Protein AF-A0A699RE82-F1 (afdb_monomer)

Nearest PDB structures (foldseek):
  8wut-assembly1_E  TM=9.318E-01  e=4.945E-11  Moloney murine leukemia virus
  4mh8-assembly1_A  TM=9.054E-01  e=1.338E-10  Moloney murine leukemia virus isolate Shinnick
  8ygj-assembly1_E  TM=9.284E-01  e=3.219E-10  Moloney murine leukemia virus
  7o0h-assembly1_A  TM=8.689E-01  e=5.667E-09  White-tufted-ear marmoset simian foamy virus
  7o0g-assembly1_A  TM=8.734E-01  e=6.754E-09  White-tufted-ear marmoset simian foamy virus

Solvent-accessible surface area (backbone atoms only — not comparable to full-atom values): 12421 Å² total; per-residue (Å²): 86,75,91,78,73,47,81,78,64,65,95,77,62,84,77,96,64,76,57,45,82,51,95,73,23,31,44,43,87,80,23,41,34,73,28,66,73,58,43,50,53,55,62,69,49,72,86,67,88,46,61,66,48,46,51,53,51,48,54,59,51,54,75,52,31,44,56,28,79,54,38,42,68,61,46,43,70,62,57,54,46,64,39,90,92,51,75,87,71,93,46,72,70,56,53,50,41,52,52,51,52,36,50,42,59,68,70,38,66,69,23,39,68,87,71,82,93,65,65,73,46,78,51,72,52,76,54,99,60,27,42,37,36,38,38,30,42,88,94,38,60,53,37,31,49,50,40,66,56,52,74,66,56,56,51,50,53,32,53,74,57,46,42,51,82,50,77,60,75,96,86,43,82,50,76,53,79,50,82,73,70,52,72,67,54,47,49,51,59,66,50,68,78,36,65,69,60,53,55,52,52,59,56,60,77,72,111

Mean predicted aligned error: 13.16 Å

Secondary structure (DSSP, 8-state):
-TTTT----GGG---S-SEEEETTEEEESS-EEE-HHHHHHHHTPPPP-SHHHHHHHHHHHHHTGGGSTTHHHHTHHHHHHTSTT------HHHHHHHHHHHHHHHSPPPBPPP-SSS-EEEEEEEETTEEEEEEEETTEEEEEEEEEPPHHHHHHHHHHTTEEEEE-STT-EEEEE--PPPHHHHHHHHGGG-HHHHHHHHHHTT-

pLDDT: mean 81.41, std 14.11, range [40.16, 96.62]

Structure (mmCIF, N/CA/C/O backbone):
data_AF-A0A699RE82-F1
#
_entry.id   AF-A0A699RE82-F1
#
loop_
_atom_site.group_PDB
_atom_site.id
_atom_site.type_symbol
_atom_site.label_atom_id
_atom_site.label_alt_id
_atom_site.label_comp_id
_atom_site.label_asym_id
_atom_site.label_entity_id
_atom_site.label_seq_id
_atom_site.pdbx_PDB_ins_code
_atom_site.Cartn_x
_atom_site.Cartn_y
_atom_site.Cartn_z
_atom_site.occupancy
_atom_site.B_iso_or_equiv
_atom_site.auth_seq_id
_atom_site.auth_comp_id
_atom_site.auth_asym_id
_atom_site.auth_atom_id
_atom_site.pdbx_PDB_model_num
ATOM 1 N N . LEU A 1 1 ? 12.395 13.972 -27.635 1.00 88.25 1 LEU A N 1
ATOM 2 C CA . LEU A 1 1 ? 13.507 14.728 -27.001 1.00 88.25 1 LEU A CA 1
ATOM 3 C C . LEU A 1 1 ? 14.144 15.733 -27.960 1.00 88.25 1 LEU A C 1
ATOM 5 O O . LEU A 1 1 ? 13.977 16.917 -27.723 1.00 88.25 1 LEU A O 1
ATOM 9 N N . ARG A 1 2 ? 14.803 15.310 -29.054 1.00 92.81 2 ARG A N 1
ATOM 10 C CA . ARG A 1 2 ? 15.479 16.242 -29.987 1.00 92.81 2 ARG A CA 1
ATOM 11 C C . ARG A 1 2 ? 14.549 17.258 -30.671 1.00 92.81 2 ARG A C 1
ATOM 13 O O . ARG A 1 2 ? 14.908 18.425 -30.725 1.00 92.81 2 ARG A O 1
ATOM 20 N N . GLN A 1 3 ? 13.375 16.835 -31.151 1.00 96.62 3 GLN A N 1
ATOM 21 C CA . GLN A 1 3 ? 12.377 17.739 -31.757 1.00 96.62 3 GLN A CA 1
ATOM 22 C C . GLN A 1 3 ? 11.912 18.818 -30.766 1.00 96.62 3 GLN A C 1
ATOM 24 O O . GLN A 1 3 ? 11.961 20.001 -31.076 1.00 96.62 3 GLN A O 1
ATOM 29 N N . GLU A 1 4 ? 11.611 18.406 -29.534 1.00 96.25 4 GLU A N 1
ATOM 30 C CA . GLU A 1 4 ? 11.198 19.291 -28.433 1.00 96.25 4 GLU A CA 1
ATOM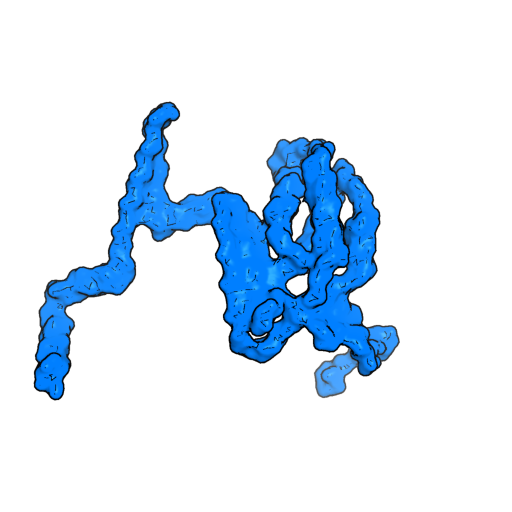 31 C C . GLU A 1 4 ? 12.358 20.051 -27.760 1.00 96.25 4 GLU A C 1
ATOM 33 O O . GLU A 1 4 ? 12.162 20.681 -26.726 1.00 96.25 4 GLU A O 1
ATOM 38 N N . LYS A 1 5 ? 13.592 19.964 -28.286 1.00 95.50 5 LYS A N 1
ATOM 39 C CA . LYS A 1 5 ? 14.806 20.563 -27.689 1.00 95.50 5 LYS A CA 1
ATOM 40 C C . LYS A 1 5 ? 15.006 20.211 -26.201 1.00 95.50 5 LYS A C 1
ATOM 42 O O . LYS A 1 5 ? 15.529 21.005 -25.423 1.00 95.50 5 LYS A O 1
ATOM 47 N N . LEU A 1 6 ? 14.613 18.998 -25.808 1.00 96.31 6 LEU A N 1
ATOM 48 C CA . LEU A 1 6 ? 14.838 18.446 -24.473 1.00 96.31 6 LEU A CA 1
ATOM 49 C C . LEU A 1 6 ? 16.128 17.621 -24.445 1.00 96.31 6 LEU A C 1
ATOM 51 O O . LEU A 1 6 ? 16.387 16.817 -25.347 1.00 96.31 6 LEU A O 1
ATOM 55 N N . TYR A 1 7 ? 16.899 17.772 -23.370 1.00 93.50 7 TYR A N 1
ATOM 56 C CA . TYR A 1 7 ? 18.194 17.119 -23.186 1.00 93.50 7 TYR A CA 1
ATOM 57 C C . TYR A 1 7 ? 18.152 16.176 -21.987 1.00 93.50 7 TYR A C 1
ATOM 59 O O . TYR A 1 7 ? 17.749 16.559 -20.890 1.00 93.50 7 TYR A O 1
ATOM 67 N N . ALA A 1 8 ? 18.594 14.937 -22.191 1.00 93.19 8 ALA A N 1
ATOM 68 C CA . ALA A 1 8 ? 18.780 13.984 -21.108 1.00 93.19 8 ALA A CA 1
ATOM 69 C C . ALA A 1 8 ? 20.194 14.124 -20.534 1.00 93.19 8 ALA A C 1
ATOM 71 O O . ALA A 1 8 ? 21.175 14.218 -21.276 1.00 93.19 8 ALA A O 1
ATOM 72 N N . LYS A 1 9 ? 20.315 14.109 -19.204 1.00 95.06 9 LYS A N 1
ATOM 73 C CA . LYS A 1 9 ? 21.620 14.045 -18.546 1.00 95.06 9 LYS A CA 1
ATOM 74 C C . LYS A 1 9 ? 22.147 12.615 -18.654 1.00 95.06 9 LYS A C 1
ATOM 76 O O . LYS A 1 9 ? 21.738 11.767 -17.871 1.00 95.06 9 LYS A O 1
ATOM 81 N N . PHE A 1 10 ? 23.069 12.374 -19.589 1.00 90.62 10 PHE A N 1
ATOM 82 C CA . PHE A 1 10 ? 23.580 11.031 -19.905 1.00 90.62 10 PHE A CA 1
ATOM 83 C C . PHE A 1 10 ? 24.109 10.274 -18.677 1.00 90.62 10 PHE A C 1
ATOM 85 O O . PHE A 1 10 ? 23.882 9.080 -18.550 1.00 90.62 10 PHE A O 1
ATOM 92 N N . SER A 1 11 ? 24.708 10.978 -17.708 1.00 94.94 11 SER A N 1
ATOM 93 C CA . SER A 1 11 ? 25.200 10.378 -16.457 1.00 94.94 11 SER A CA 1
ATOM 94 C C . SER A 1 11 ? 24.106 9.816 -15.533 1.00 94.94 11 SER A C 1
ATOM 96 O O . SER A 1 11 ? 24.427 9.279 -14.482 1.00 94.94 11 SER A O 1
ATOM 98 N N . LYS A 1 12 ? 22.826 1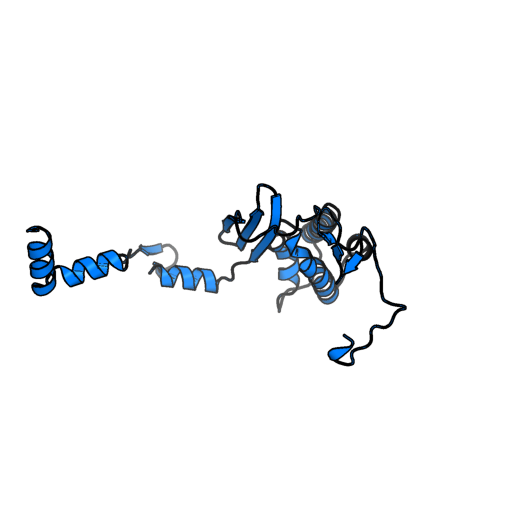0.052 -15.839 1.00 91.38 12 LYS A N 1
ATOM 99 C CA . LYS A 1 12 ? 21.661 9.514 -15.120 1.00 91.38 12 LYS A CA 1
ATOM 100 C C . LYS A 1 12 ? 20.833 8.574 -16.001 1.00 91.38 12 LYS A C 1
ATOM 102 O O . LYS A 1 12 ? 19.735 8.196 -15.609 1.00 91.38 12 LYS A O 1
ATOM 107 N N . CYS A 1 13 ? 21.297 8.288 -17.214 1.00 90.38 13 CYS A N 1
ATOM 108 C CA . CYS A 1 13 ? 20.598 7.413 -18.135 1.00 90.38 13 CYS A CA 1
ATOM 109 C C . CYS A 1 13 ? 21.149 5.999 -18.011 1.00 90.38 13 CYS A C 1
ATOM 111 O O . CYS A 1 13 ? 22.356 5.780 -18.072 1.00 90.38 13 CYS A O 1
ATOM 113 N N . GLU A 1 14 ? 20.235 5.052 -17.897 1.00 88.06 14 GLU A N 1
ATOM 114 C CA . GLU A 1 14 ? 20.512 3.627 -17.892 1.00 88.06 14 GLU A CA 1
ATOM 115 C C . GLU A 1 14 ? 19.881 3.033 -19.150 1.00 88.06 14 GLU A C 1
ATOM 117 O O . GLU A 1 14 ? 18.762 3.396 -19.522 1.00 88.06 14 GLU A O 1
ATOM 122 N N . PHE A 1 15 ? 20.611 2.166 -19.848 1.00 90.88 15 PHE A N 1
ATOM 123 C CA . PHE A 1 15 ? 20.173 1.605 -21.122 1.00 90.88 15 PHE A CA 1
ATOM 124 C C . PHE A 1 15 ? 20.411 0.099 -21.147 1.00 90.88 15 PHE A C 1
ATOM 126 O O . PHE A 1 15 ? 21.425 -0.371 -20.638 1.00 90.88 15 PHE A O 1
ATOM 133 N N . TRP A 1 16 ? 19.499 -0.632 -21.793 1.00 90.31 16 TRP A N 1
ATOM 134 C CA . TRP A 1 16 ? 19.627 -2.071 -22.067 1.00 90.31 16 TRP A CA 1
ATOM 135 C C . TRP A 1 16 ? 19.832 -2.952 -20.821 1.00 90.31 16 TRP A C 1
ATOM 137 O O . TRP A 1 16 ? 20.492 -3.985 -20.895 1.00 90.31 16 TRP A O 1
ATOM 147 N N . LEU A 1 17 ? 19.269 -2.553 -19.677 1.00 91.38 17 LEU A N 1
ATOM 148 C CA . LEU A 1 17 ? 19.309 -3.340 -18.445 1.00 91.38 17 LEU A CA 1
ATOM 149 C C . LEU A 1 17 ? 18.148 -4.345 -18.390 1.00 91.38 17 LEU A C 1
ATOM 151 O O . LEU A 1 17 ? 17.057 -4.069 -18.888 1.00 91.38 17 LEU A O 1
ATOM 155 N N . SER A 1 18 ? 18.370 -5.492 -17.744 1.00 90.44 18 SER A N 1
ATOM 156 C CA . SER A 1 18 ? 17.320 -6.477 -17.435 1.00 90.44 18 SER A CA 1
ATOM 157 C C . SER A 1 18 ? 16.413 -6.042 -16.280 1.00 90.44 18 SER A C 1
ATOM 159 O O . SER A 1 18 ? 15.295 -6.539 -16.151 1.00 90.44 18 SER A O 1
ATOM 161 N N . SER A 1 19 ? 16.889 -5.110 -15.452 1.00 91.88 19 SER A N 1
ATOM 162 C CA . SER A 1 19 ? 16.138 -4.485 -14.372 1.00 91.88 19 SER A CA 1
ATOM 163 C C . SER A 1 19 ? 16.492 -3.004 -14.258 1.00 91.88 19 SER A C 1
ATOM 165 O O . SER A 1 19 ? 17.620 -2.605 -14.544 1.00 91.88 19 SER A O 1
ATOM 167 N N . VAL A 1 20 ? 15.530 -2.170 -13.862 1.00 92.69 20 VAL A N 1
ATOM 168 C CA . VAL A 1 20 ? 15.749 -0.725 -13.700 1.00 92.69 20 VAL A CA 1
ATOM 169 C C . VAL A 1 20 ? 14.990 -0.182 -12.496 1.00 92.69 20 VAL A C 1
ATOM 171 O O . VAL A 1 20 ? 13.826 -0.524 -12.274 1.00 92.69 20 VAL A O 1
ATOM 174 N N . ALA A 1 21 ? 15.642 0.686 -11.721 1.00 91.62 21 ALA A N 1
ATOM 175 C CA . ALA A 1 21 ? 14.998 1.407 -10.633 1.00 91.62 21 ALA A CA 1
ATOM 176 C C . ALA A 1 21 ? 14.209 2.598 -11.195 1.00 91.62 21 ALA A C 1
ATOM 178 O O . ALA A 1 21 ? 14.768 3.527 -11.776 1.00 91.62 21 ALA A O 1
ATOM 179 N N . PHE A 1 22 ? 12.893 2.597 -11.006 1.00 89.69 22 PHE A N 1
ATOM 180 C CA . PHE A 1 22 ? 12.013 3.639 -11.516 1.00 89.69 22 PHE A CA 1
ATOM 181 C C . PHE A 1 22 ? 10.928 3.984 -10.500 1.00 89.69 22 PHE A C 1
ATOM 183 O O . PHE A 1 22 ? 10.168 3.123 -10.065 1.00 89.69 22 PHE A O 1
ATOM 190 N N . LEU A 1 23 ? 10.860 5.264 -10.113 1.00 88.19 23 LEU A N 1
ATOM 191 C CA . LEU A 1 23 ? 9.874 5.798 -9.163 1.00 88.19 23 LEU A CA 1
ATOM 192 C C . LEU A 1 23 ? 9.744 4.958 -7.874 1.00 88.19 23 LEU A C 1
ATOM 194 O O . LEU A 1 23 ? 8.643 4.717 -7.412 1.00 88.19 23 LEU A O 1
ATOM 198 N N . GLY A 1 24 ? 10.850 4.491 -7.284 1.00 87.12 24 GLY A N 1
ATOM 199 C CA . GLY A 1 24 ? 10.807 3.705 -6.038 1.00 87.12 24 GLY A CA 1
ATOM 200 C C . GLY A 1 24 ? 10.346 2.249 -6.202 1.00 87.12 24 GLY A C 1
ATOM 201 O O . GLY A 1 24 ? 10.005 1.597 -5.211 1.00 87.12 24 GLY A O 1
ATOM 202 N N . HIS A 1 25 ? 10.348 1.741 -7.432 1.00 90.12 25 HIS A N 1
ATOM 203 C CA . HIS A 1 25 ? 10.127 0.341 -7.779 1.00 90.12 25 HIS A CA 1
ATOM 204 C C . HIS A 1 25 ? 11.294 -0.188 -8.613 1.00 90.12 25 HIS A C 1
ATOM 206 O O . HIS A 1 25 ? 12.000 0.593 -9.249 1.00 90.12 25 HIS A O 1
ATOM 212 N N . ILE A 1 26 ? 11.459 -1.509 -8.654 1.00 91.94 26 ILE A N 1
ATOM 213 C CA . ILE A 1 26 ? 12.312 -2.167 -9.647 1.00 91.94 26 ILE A CA 1
ATOM 214 C C . ILE A 1 26 ? 11.403 -2.768 -10.713 1.00 91.94 26 ILE A C 1
ATOM 216 O O . ILE A 1 26 ? 10.512 -3.564 -10.405 1.00 91.94 26 ILE A O 1
ATOM 220 N N . VAL A 1 27 ? 11.618 -2.354 -11.959 1.00 90.88 27 VAL A N 1
ATOM 221 C CA . VAL A 1 27 ? 10.942 -2.903 -13.134 1.00 90.88 27 VAL A CA 1
ATOM 222 C C . VAL A 1 27 ? 11.826 -3.999 -13.713 1.00 90.88 27 VAL A C 1
ATOM 224 O O . VAL A 1 27 ? 12.993 -3.756 -14.013 1.00 90.88 27 VAL A O 1
ATOM 227 N N . LEU A 1 28 ? 11.258 -5.189 -13.844 1.00 91.12 28 LEU A N 1
ATOM 228 C CA . LEU A 1 28 ? 11.861 -6.425 -14.332 1.00 91.12 28 LEU A CA 1
ATOM 229 C C . LEU A 1 28 ? 11.086 -6.919 -15.561 1.00 91.12 28 LEU A C 1
ATOM 231 O O . LEU A 1 28 ? 9.983 -6.444 -15.845 1.00 91.12 28 LEU A O 1
ATOM 235 N N . ALA A 1 29 ? 11.620 -7.921 -16.258 1.00 86.19 29 ALA A N 1
ATOM 236 C CA . ALA A 1 29 ? 10.904 -8.574 -17.355 1.00 86.19 29 ALA A CA 1
ATOM 237 C C . ALA A 1 29 ? 9.644 -9.314 -16.861 1.00 86.19 29 ALA A C 1
ATOM 239 O O . ALA A 1 29 ? 8.602 -9.304 -17.512 1.00 86.19 29 ALA A O 1
ATOM 240 N N . GLU A 1 30 ? 9.738 -9.932 -15.686 1.00 82.69 30 GLU A N 1
ATOM 241 C CA . GLU A 1 30 ? 8.682 -10.691 -15.018 1.00 82.69 30 GLU A CA 1
ATOM 242 C C . GLU A 1 30 ? 7.669 -9.808 -14.275 1.00 82.69 30 GLU A C 1
ATOM 244 O O . GLU A 1 30 ? 6.546 -10.248 -14.012 1.00 82.69 30 GLU A O 1
ATOM 249 N N . GLY A 1 31 ? 8.038 -8.559 -13.974 1.00 87.50 31 GLY A N 1
ATOM 250 C CA . GLY A 1 31 ? 7.104 -7.556 -13.492 1.00 87.50 31 GLY A CA 1
ATOM 251 C C . GLY A 1 31 ? 7.690 -6.461 -12.612 1.00 87.50 31 GLY A C 1
ATOM 252 O O . GLY A 1 31 ? 8.769 -5.950 -12.875 1.00 87.50 31 GLY A O 1
ATOM 253 N N . ILE A 1 32 ? 6.932 -6.020 -11.610 1.00 89.50 32 ILE A N 1
ATOM 254 C CA . ILE A 1 32 ? 7.264 -4.859 -10.780 1.00 89.50 32 ILE A CA 1
ATOM 255 C C . ILE A 1 32 ? 7.404 -5.306 -9.331 1.00 89.50 32 ILE A C 1
ATOM 257 O O . ILE A 1 32 ? 6.471 -5.862 -8.750 1.00 89.50 32 ILE A O 1
ATOM 261 N N . MET A 1 33 ? 8.546 -5.000 -8.725 1.00 90.50 33 MET A N 1
ATOM 262 C CA . MET A 1 33 ? 8.785 -5.210 -7.300 1.00 90.50 33 MET A CA 1
ATOM 263 C C . MET A 1 33 ? 9.088 -3.893 -6.586 1.00 90.50 33 MET A C 1
ATOM 265 O O . MET A 1 33 ? 9.323 -2.847 -7.199 1.00 90.50 33 MET A O 1
ATOM 269 N N . MET A 1 34 ? 9.052 -3.929 -5.261 1.00 89.62 34 MET A N 1
ATOM 270 C CA . MET A 1 34 ? 9.482 -2.800 -4.447 1.00 89.62 34 MET A CA 1
ATOM 271 C C . MET A 1 34 ? 10.999 -2.616 -4.537 1.00 89.62 34 MET A C 1
ATOM 273 O O . MET A 1 34 ? 11.736 -3.590 -4.662 1.00 89.62 34 MET A O 1
ATOM 277 N N . ASP A 1 35 ? 11.464 -1.371 -4.446 1.00 90.12 35 ASP A N 1
ATOM 278 C CA . ASP A 1 35 ? 12.891 -1.071 -4.327 1.00 90.12 35 ASP A CA 1
ATOM 279 C C . ASP A 1 35 ? 13.461 -1.688 -3.029 1.00 90.12 35 ASP A C 1
ATOM 281 O O . ASP A 1 35 ? 13.000 -1.320 -1.939 1.00 90.12 35 ASP A O 1
ATOM 285 N N . PRO A 1 36 ? 14.453 -2.600 -3.106 1.00 89.25 36 PRO A N 1
ATOM 286 C CA . PRO A 1 36 ? 15.065 -3.219 -1.933 1.00 89.25 36 PRO A CA 1
ATOM 287 C C . PRO A 1 36 ? 15.595 -2.212 -0.910 1.00 89.25 36 PRO A C 1
ATOM 289 O O . PRO A 1 36 ? 15.482 -2.456 0.288 1.00 89.25 36 PRO A O 1
ATOM 292 N N . ALA A 1 37 ? 16.089 -1.048 -1.347 1.00 90.25 37 ALA A N 1
ATOM 293 C CA . ALA A 1 37 ? 16.550 -0.003 -0.433 1.00 90.25 37 ALA A CA 1
ATOM 294 C C . ALA A 1 37 ? 15.392 0.590 0.390 1.00 90.25 37 ALA A C 1
ATOM 296 O O . ALA A 1 37 ? 15.562 0.988 1.545 1.00 90.25 37 ALA A O 1
ATOM 297 N N . LYS A 1 38 ? 14.186 0.643 -0.187 1.00 89.88 38 LYS A N 1
ATOM 298 C CA . LYS A 1 38 ? 12.973 1.106 0.500 1.00 89.88 38 LYS A CA 1
ATOM 299 C C . LYS A 1 38 ? 12.415 0.034 1.427 1.00 89.88 38 LYS A C 1
ATOM 301 O O . LYS A 1 38 ? 11.998 0.380 2.530 1.00 89.88 38 LYS A O 1
ATOM 306 N N . VAL A 1 39 ? 12.463 -1.237 1.020 1.00 89.31 39 VAL A N 1
ATOM 307 C CA . VAL A 1 39 ? 12.148 -2.379 1.898 1.00 89.31 39 VAL A CA 1
ATOM 308 C C . VAL A 1 39 ? 13.063 -2.354 3.121 1.00 89.31 39 VAL A C 1
ATOM 310 O O . VAL A 1 39 ? 12.574 -2.336 4.245 1.00 89.31 39 VAL A O 1
ATOM 313 N N . GLU A 1 40 ? 14.377 -2.244 2.919 1.00 91.00 40 GLU A N 1
ATOM 314 C CA . GLU A 1 40 ? 15.369 -2.223 3.995 1.00 91.00 40 GLU A CA 1
ATOM 315 C C . GLU A 1 40 ? 15.138 -1.067 4.978 1.00 91.00 40 GLU A C 1
ATOM 317 O O . GLU A 1 40 ? 15.183 -1.268 6.195 1.00 91.00 40 GLU A O 1
ATOM 322 N N . ALA A 1 41 ? 14.832 0.130 4.467 1.00 91.19 41 ALA A N 1
ATOM 323 C CA . ALA A 1 41 ? 14.502 1.285 5.299 1.00 91.19 41 ALA A CA 1
ATOM 324 C C . ALA A 1 41 ? 13.257 1.044 6.175 1.00 91.19 41 ALA A C 1
ATOM 326 O O . ALA A 1 41 ? 13.226 1.474 7.327 1.00 91.19 41 ALA A O 1
ATOM 327 N N . ILE A 1 42 ? 12.245 0.343 5.654 1.00 89.75 42 ILE A N 1
ATOM 328 C CA . ILE A 1 42 ? 11.030 -0.014 6.399 1.00 89.75 42 ILE A CA 1
ATOM 329 C C . ILE A 1 42 ? 11.329 -1.103 7.435 1.00 89.75 42 ILE A C 1
ATOM 331 O O . ILE A 1 42 ? 10.892 -0.995 8.580 1.00 89.75 42 ILE A O 1
ATOM 335 N N . THR A 1 43 ? 12.102 -2.129 7.075 1.00 89.81 43 THR A N 1
ATOM 336 C CA . THR A 1 43 ? 12.471 -3.223 7.985 1.00 89.81 43 THR A CA 1
ATOM 337 C C . THR A 1 43 ? 13.267 -2.699 9.180 1.00 89.81 43 THR A C 1
ATOM 339 O O . THR A 1 43 ? 12.922 -2.979 10.331 1.00 89.81 43 THR A O 1
ATOM 342 N N . LYS A 1 44 ? 14.279 -1.861 8.922 1.00 92.88 44 LYS A N 1
ATOM 343 C CA . LYS A 1 44 ? 15.137 -1.251 9.952 1.00 92.88 44 LYS A CA 1
ATOM 344 C C . LYS A 1 44 ? 14.491 -0.066 10.672 1.00 92.88 44 LYS A C 1
ATOM 346 O O . LYS A 1 44 ? 15.133 0.537 11.530 1.00 92.88 44 LYS A O 1
ATOM 351 N N . TRP A 1 45 ? 13.247 0.283 10.339 1.00 92.94 45 TRP A N 1
ATOM 352 C CA . TRP A 1 45 ? 12.568 1.418 10.952 1.00 92.94 45 TRP A CA 1
ATOM 353 C C . TRP A 1 45 ? 12.475 1.220 12.475 1.00 92.94 45 TRP A C 1
ATOM 355 O O . TRP A 1 45 ? 11.962 0.179 12.912 1.00 92.94 45 TRP A O 1
ATOM 365 N N . PRO A 1 46 ? 12.965 2.170 13.293 1.00 92.75 46 PRO A N 1
ATOM 366 C CA . PRO A 1 46 ? 12.964 2.026 14.743 1.00 92.75 46 PRO A CA 1
ATOM 367 C C . PRO A 1 46 ? 11.536 2.029 15.288 1.00 92.75 46 PRO A C 1
ATOM 369 O O . PRO A 1 46 ? 10.612 2.527 14.645 1.00 92.75 46 PRO A O 1
ATOM 372 N N . ARG A 1 47 ? 11.345 1.502 16.499 1.00 93.81 47 ARG A N 1
ATOM 373 C CA . ARG A 1 47 ? 10.052 1.583 17.186 1.00 93.81 47 ARG A CA 1
ATOM 374 C C . ARG A 1 47 ? 9.609 3.052 17.293 1.00 93.81 47 ARG A C 1
ATOM 376 O O . ARG A 1 47 ? 10.330 3.831 17.916 1.00 93.81 47 ARG A O 1
ATOM 383 N N . PRO A 1 48 ? 8.441 3.432 16.742 1.00 93.81 48 PRO A N 1
ATOM 384 C CA . PRO A 1 48 ? 7.949 4.797 16.849 1.00 93.81 48 PRO A CA 1
ATOM 385 C C . PRO A 1 48 ? 7.681 5.193 18.300 1.00 93.81 48 PRO A C 1
ATOM 387 O O . PRO A 1 48 ? 7.038 4.464 19.057 1.00 93.81 48 PRO A O 1
ATOM 390 N N . THR A 1 49 ? 8.129 6.387 18.663 1.00 94.06 49 THR A N 1
ATOM 391 C CA . THR A 1 49 ? 7.951 6.980 19.996 1.00 94.06 49 THR A CA 1
ATOM 392 C C . THR A 1 49 ? 6.981 8.160 19.994 1.00 94.06 49 THR A C 1
ATOM 394 O O . THR A 1 49 ? 6.568 8.629 21.054 1.00 94.06 49 THR A O 1
ATOM 397 N N . SER A 1 50 ? 6.572 8.618 18.808 1.00 93.38 50 SER A N 1
ATOM 398 C CA . SER A 1 50 ? 5.692 9.768 18.623 1.00 93.38 50 SER A CA 1
ATOM 399 C C . SER A 1 50 ? 4.653 9.538 17.521 1.00 93.38 50 SER A C 1
ATOM 401 O O . SER A 1 50 ? 4.839 8.732 16.607 1.00 93.38 50 SER A O 1
ATOM 403 N N . VAL A 1 51 ? 3.550 10.294 17.565 1.00 93.12 51 VAL A N 1
ATOM 404 C CA . VAL A 1 51 ? 2.523 10.287 16.502 1.00 93.12 51 VAL A CA 1
ATOM 405 C C . VAL A 1 51 ? 3.123 10.684 15.145 1.00 93.12 51 VAL A C 1
ATOM 407 O O . VAL A 1 51 ? 2.745 10.128 14.116 1.00 93.12 51 VAL A O 1
ATOM 410 N N . THR A 1 52 ? 4.092 11.603 15.136 1.00 93.44 52 THR A N 1
ATOM 411 C CA . THR A 1 52 ? 4.793 12.056 13.925 1.00 93.44 52 THR A CA 1
ATOM 412 C C . THR A 1 52 ? 5.618 10.941 13.281 1.00 93.44 52 THR A C 1
ATOM 414 O O . THR A 1 52 ? 5.617 10.794 12.056 1.00 93.44 52 THR A O 1
ATOM 417 N N . GLU A 1 53 ? 6.289 10.112 14.083 1.00 94.19 53 GLU A N 1
ATOM 418 C CA . GLU A 1 53 ? 7.023 8.944 13.582 1.00 94.19 53 GLU A CA 1
ATOM 419 C C . GLU A 1 53 ? 6.079 7.876 13.027 1.00 94.19 53 GLU A C 1
ATOM 421 O O . GLU A 1 53 ? 6.350 7.319 11.964 1.00 94.19 53 GLU A O 1
ATOM 426 N N . VAL A 1 54 ? 4.935 7.644 13.684 1.00 94.25 54 VAL A N 1
ATOM 427 C CA . VAL A 1 54 ? 3.890 6.740 13.169 1.00 94.25 54 VAL A CA 1
ATOM 428 C C . VAL A 1 54 ? 3.345 7.239 11.834 1.00 94.25 54 VAL A C 1
ATOM 430 O O . VAL A 1 54 ? 3.200 6.452 10.900 1.00 94.25 54 VAL A O 1
ATOM 433 N N . HIS A 1 55 ? 3.080 8.545 11.716 1.00 93.31 55 HIS A N 1
ATOM 434 C CA . HIS A 1 55 ? 2.640 9.155 10.462 1.00 93.31 55 HIS A CA 1
ATOM 435 C C . HIS A 1 55 ? 3.693 8.974 9.360 1.00 93.31 55 HIS A C 1
ATOM 437 O O . HIS A 1 55 ? 3.349 8.628 8.232 1.00 93.31 55 HIS A O 1
ATOM 443 N N . SER A 1 56 ? 4.973 9.190 9.671 1.00 94.38 56 SER A N 1
ATOM 444 C CA . SER A 1 56 ? 6.075 9.021 8.713 1.00 94.38 56 SER A CA 1
ATOM 445 C C . SER A 1 56 ? 6.197 7.574 8.226 1.00 94.38 56 SER A C 1
ATOM 447 O O . SER A 1 56 ? 6.259 7.340 7.018 1.00 94.38 56 SER A O 1
ATOM 449 N N . PHE A 1 57 ? 6.144 6.605 9.147 1.00 93.88 57 PHE A N 1
ATOM 450 C CA . PHE A 1 57 ? 6.150 5.178 8.818 1.00 93.88 57 PHE A CA 1
ATOM 451 C C . PHE A 1 57 ? 4.965 4.807 7.920 1.00 93.88 57 PHE A C 1
ATOM 453 O O . PHE A 1 57 ? 5.150 4.225 6.851 1.00 93.88 57 PHE A O 1
ATOM 460 N N . LEU A 1 58 ? 3.744 5.186 8.317 1.00 93.12 58 LEU A N 1
ATOM 461 C CA . LEU A 1 58 ? 2.540 4.899 7.538 1.00 93.12 58 LEU A CA 1
ATOM 462 C C . LEU A 1 58 ? 2.552 5.587 6.176 1.00 93.12 58 LEU A C 1
ATOM 464 O O . LEU A 1 58 ? 2.060 5.003 5.217 1.00 93.12 58 LEU A O 1
ATOM 468 N N . GLY A 1 59 ? 3.123 6.787 6.061 1.00 92.19 59 GLY A N 1
ATOM 469 C CA . GLY A 1 59 ? 3.299 7.470 4.783 1.00 92.19 59 GLY A CA 1
ATOM 470 C C . GLY A 1 59 ? 4.085 6.606 3.799 1.00 92.19 59 GLY A C 1
ATOM 471 O O . GLY A 1 59 ? 3.590 6.309 2.710 1.00 92.19 59 GLY A O 1
ATOM 472 N N . LEU A 1 60 ? 5.254 6.116 4.220 1.00 90.31 60 LEU A N 1
ATOM 473 C CA . LEU A 1 60 ? 6.094 5.246 3.397 1.00 90.31 60 LEU A CA 1
ATOM 474 C C . LEU A 1 60 ? 5.446 3.877 3.140 1.00 90.31 60 LEU A C 1
ATOM 476 O O . LEU A 1 60 ? 5.392 3.428 1.999 1.00 90.31 60 LEU A O 1
ATOM 480 N N . ALA A 1 61 ? 4.894 3.232 4.168 1.00 91.00 61 ALA A N 1
ATOM 481 C CA . ALA A 1 61 ? 4.226 1.940 4.018 1.00 91.00 61 ALA A CA 1
ATOM 482 C C . ALA A 1 61 ? 2.999 2.036 3.088 1.00 91.00 61 ALA A C 1
ATOM 484 O O . ALA A 1 61 ? 2.756 1.149 2.271 1.00 91.00 61 ALA A O 1
ATOM 485 N N . SER A 1 62 ? 2.249 3.143 3.153 1.00 90.50 62 SER A N 1
ATOM 486 C CA . SER A 1 62 ? 1.054 3.356 2.329 1.00 90.50 62 SER A CA 1
ATOM 487 C C . SER A 1 62 ? 1.366 3.534 0.845 1.00 90.50 62 SER A C 1
ATOM 489 O O . SER A 1 62 ? 0.536 3.167 0.011 1.00 90.50 62 SER A O 1
ATOM 491 N N . TYR A 1 63 ? 2.563 4.023 0.503 1.00 89.56 63 TYR A N 1
ATOM 492 C CA . TYR A 1 63 ? 3.036 4.081 -0.881 1.00 89.56 63 TYR A CA 1
ATOM 493 C C . TYR A 1 63 ? 3.045 2.681 -1.518 1.00 89.56 63 TYR A C 1
ATOM 495 O O . TYR A 1 63 ? 2.602 2.493 -2.654 1.00 89.56 63 TYR A O 1
ATOM 503 N N . TYR A 1 64 ? 3.428 1.677 -0.726 1.00 88.56 64 TYR A N 1
ATOM 504 C CA . TYR A 1 64 ? 3.488 0.272 -1.119 1.00 88.56 64 TYR A CA 1
ATOM 505 C C . TYR A 1 64 ? 2.242 -0.539 -0.743 1.00 88.56 64 TYR A C 1
ATOM 507 O O . TYR A 1 64 ? 2.227 -1.752 -0.932 1.00 88.56 64 TYR A O 1
ATOM 515 N N . ARG A 1 65 ? 1.146 0.099 -0.303 1.00 88.94 65 ARG A N 1
ATOM 516 C CA . ARG A 1 65 ? -0.088 -0.602 0.116 1.00 88.94 65 ARG A CA 1
ATOM 517 C C . ARG A 1 65 ? -0.647 -1.569 -0.928 1.00 88.94 65 ARG A C 1
ATOM 519 O O . ARG A 1 65 ? -1.336 -2.511 -0.567 1.00 88.94 65 ARG A O 1
ATOM 526 N N . ARG A 1 66 ? -0.366 -1.331 -2.216 1.00 87.81 66 ARG A N 1
ATOM 527 C CA . ARG A 1 66 ? -0.821 -2.194 -3.315 1.00 87.81 66 ARG A CA 1
ATOM 528 C C . ARG A 1 66 ? -0.241 -3.604 -3.244 1.00 87.81 66 ARG A C 1
ATOM 530 O O . ARG A 1 66 ? -0.841 -4.492 -3.825 1.00 87.81 66 ARG A O 1
ATOM 537 N N . PHE A 1 67 ? 0.894 -3.779 -2.561 1.00 86.06 67 PHE A N 1
ATOM 538 C CA . PHE A 1 67 ? 1.604 -5.047 -2.357 1.00 86.06 67 PHE A CA 1
ATOM 539 C C . PHE A 1 67 ? 1.124 -5.820 -1.126 1.00 86.06 67 PHE A C 1
ATOM 541 O O . PHE A 1 67 ? 1.492 -6.976 -0.955 1.00 86.06 67 PHE A O 1
ATOM 548 N N . VAL A 1 68 ? 0.300 -5.196 -0.282 1.00 88.25 68 VAL A N 1
ATOM 549 C CA . VAL A 1 68 ? -0.104 -5.747 1.011 1.00 88.25 68 VAL A CA 1
ATOM 550 C C . VAL A 1 68 ? -1.604 -5.999 1.009 1.00 88.25 68 VAL A C 1
ATOM 552 O O . VAL A 1 68 ? -2.409 -5.061 0.990 1.00 88.25 68 VAL A O 1
ATOM 555 N N . ASP A 1 69 ? -1.980 -7.272 1.078 1.00 87.75 69 ASP A N 1
ATOM 556 C CA . ASP A 1 69 ? -3.376 -7.650 1.249 1.00 87.75 69 ASP A CA 1
ATOM 557 C C . ASP A 1 69 ? -3.923 -7.123 2.585 1.00 87.75 69 ASP A C 1
ATOM 559 O O . ASP A 1 69 ? -3.274 -7.171 3.631 1.00 87.75 69 ASP A O 1
ATOM 563 N N . GLY A 1 70 ? -5.124 -6.549 2.544 1.00 86.12 70 GLY A N 1
ATOM 564 C CA . GLY A 1 70 ? -5.769 -6.006 3.733 1.00 86.12 70 GLY A CA 1
ATOM 565 C C . GLY A 1 70 ? -5.006 -4.871 4.432 1.00 86.12 70 GLY A C 1
ATOM 566 O O . GLY A 1 70 ? -5.260 -4.640 5.615 1.00 86.12 70 GLY A O 1
ATOM 567 N N . PHE A 1 71 ? -4.125 -4.126 3.746 1.00 90.69 71 PHE A N 1
ATOM 568 C CA . PHE A 1 71 ? -3.330 -3.035 4.345 1.00 90.69 71 PHE A CA 1
ATOM 569 C C . PHE A 1 71 ? -4.146 -2.102 5.257 1.00 90.69 71 PHE A C 1
ATOM 571 O O . PHE A 1 71 ? -3.742 -1.795 6.374 1.00 90.69 71 PHE A O 1
ATOM 578 N N . SER A 1 72 ? -5.333 -1.675 4.816 1.00 88.88 72 SER A N 1
ATOM 579 C CA . SER A 1 72 ? -6.217 -0.792 5.590 1.00 88.88 72 SER A CA 1
ATOM 580 C C . SER A 1 72 ? -6.676 -1.382 6.924 1.00 88.88 72 SER A C 1
ATOM 582 O O . SER A 1 72 ? -6.893 -0.627 7.876 1.00 88.88 72 SER A O 1
ATOM 584 N N . ARG A 1 73 ? -6.835 -2.709 6.998 1.00 89.38 73 ARG A N 1
ATOM 585 C CA . ARG A 1 73 ? -7.173 -3.438 8.227 1.00 89.38 73 ARG A CA 1
ATOM 586 C C . ARG A 1 73 ? -5.979 -3.451 9.176 1.00 89.38 73 ARG A C 1
ATOM 588 O O . ARG A 1 73 ? -6.155 -3.118 10.343 1.00 89.38 73 ARG A O 1
ATOM 595 N N . LEU A 1 74 ? -4.789 -3.769 8.665 1.00 91.12 74 LEU A N 1
ATOM 596 C CA . LEU A 1 74 ? -3.546 -3.782 9.442 1.00 91.12 74 LEU A CA 1
ATOM 597 C C . LEU A 1 74 ? -3.204 -2.384 9.970 1.00 91.12 74 LEU A C 1
ATOM 599 O O . LEU A 1 74 ? -2.972 -2.202 11.156 1.00 91.12 74 LEU A O 1
ATOM 603 N N . ALA A 1 75 ? -3.285 -1.355 9.128 1.00 91.81 75 ALA A N 1
ATOM 604 C CA . ALA A 1 75 ? -2.970 0.019 9.509 1.00 91.81 75 ALA A CA 1
ATOM 605 C C . ALA A 1 75 ? -3.998 0.658 10.469 1.00 91.81 75 ALA A C 1
ATOM 607 O O . ALA A 1 75 ? -3.754 1.748 10.995 1.00 91.81 75 ALA A O 1
ATOM 608 N N . LEU A 1 76 ? -5.156 0.032 10.721 1.00 90.19 76 LEU A N 1
ATOM 609 C CA . LEU A 1 76 ? -6.235 0.633 11.513 1.00 90.19 76 LEU A CA 1
ATOM 610 C C . LEU A 1 76 ? -5.792 1.040 12.932 1.00 90.19 76 LEU A C 1
ATOM 612 O O . LEU A 1 76 ? -6.030 2.191 13.306 1.00 90.19 76 LEU A O 1
ATOM 616 N N . PRO A 1 77 ? -5.119 0.196 13.731 1.00 90.88 77 PRO A N 1
ATOM 617 C CA . PRO A 1 77 ? -4.722 0.580 15.089 1.00 90.88 77 PRO A CA 1
ATOM 618 C C . PRO A 1 77 ? -3.657 1.684 15.135 1.00 90.88 77 PRO A C 1
ATOM 620 O O . PRO A 1 77 ? -3.637 2.465 16.090 1.00 90.88 77 PRO A O 1
ATOM 623 N N . LEU A 1 78 ? -2.840 1.801 14.082 1.00 92.25 78 LEU A N 1
ATOM 624 C CA . LEU A 1 78 ? -1.857 2.874 13.911 1.00 92.25 78 LEU A CA 1
ATOM 625 C C . LEU A 1 78 ? -2.525 4.189 13.483 1.00 92.25 78 LEU A C 1
ATOM 627 O O . LEU A 1 78 ? -2.270 5.232 14.071 1.00 92.25 78 LEU A O 1
ATOM 631 N N . THR A 1 79 ? -3.470 4.150 12.540 1.00 90.62 79 THR A N 1
ATOM 632 C CA . THR A 1 79 ? -4.246 5.348 12.153 1.00 90.62 79 THR A CA 1
ATOM 633 C C . THR A 1 79 ? -5.113 5.885 13.297 1.00 90.62 79 THR A C 1
ATOM 635 O O . THR A 1 79 ? -5.349 7.089 13.375 1.00 90.62 79 THR A O 1
ATOM 638 N N . LYS A 1 80 ? -5.558 5.028 14.231 1.00 89.75 80 LYS A N 1
ATOM 639 C CA . LYS A 1 80 ? -6.258 5.462 15.453 1.00 89.75 80 LYS A CA 1
ATOM 640 C C . LYS A 1 80 ? -5.377 6.317 16.370 1.00 89.75 80 LYS A C 1
ATOM 642 O O . LYS A 1 80 ? -5.893 7.278 16.924 1.00 89.75 80 LYS A O 1
ATOM 647 N N . LEU A 1 81 ? -4.075 6.023 16.486 1.00 90.56 81 LEU A N 1
ATOM 648 C CA . LEU A 1 81 ? -3.130 6.837 17.276 1.00 90.56 81 LEU A CA 1
ATOM 649 C C . LEU A 1 81 ? -2.999 8.272 16.764 1.00 90.56 81 LEU A C 1
ATOM 651 O O . LEU A 1 81 ? -2.610 9.160 17.511 1.00 90.56 81 LEU A O 1
ATOM 655 N N . MET A 1 82 ? -3.291 8.488 15.484 1.00 88.94 82 MET A N 1
ATOM 656 C CA . MET A 1 82 ? -3.143 9.783 14.826 1.00 88.94 82 MET A CA 1
ATOM 657 C C . MET A 1 82 ? -4.404 10.648 14.929 1.00 88.94 82 MET A C 1
ATOM 659 O O . MET A 1 82 ? -4.438 11.758 14.399 1.00 88.94 82 MET A O 1
ATOM 663 N N . ARG A 1 83 ? -5.469 10.148 15.567 1.00 88.88 83 ARG A N 1
ATOM 664 C CA . ARG A 1 83 ? -6.717 10.897 15.723 1.00 88.88 83 ARG A CA 1
ATOM 665 C C . ARG A 1 83 ? -6.545 12.002 16.759 1.00 88.88 83 ARG A C 1
ATOM 667 O O . ARG A 1 83 ? -5.891 11.832 17.785 1.00 88.88 83 ARG A O 1
ATOM 674 N N . LYS A 1 84 ? -7.175 13.147 16.496 1.00 87.44 84 LYS A N 1
ATOM 675 C CA . LYS A 1 84 ? -7.163 14.285 17.418 1.00 87.44 84 LYS A CA 1
ATOM 676 C C . LYS A 1 84 ? -7.774 13.876 18.761 1.00 87.44 84 LYS A C 1
ATOM 678 O O . LYS A 1 84 ? -8.866 13.318 18.788 1.00 87.44 84 LYS A O 1
ATOM 683 N N . GLY A 1 85 ? -7.082 14.201 19.850 1.00 85.31 85 GLY A N 1
ATOM 684 C CA . GLY A 1 85 ? -7.528 13.908 21.215 1.00 85.31 85 GLY A CA 1
ATOM 685 C C . GLY A 1 85 ? -7.106 12.538 21.747 1.00 85.31 85 GLY A C 1
ATOM 686 O O . GLY A 1 85 ? -7.333 12.277 22.925 1.00 85.31 85 GLY A O 1
ATOM 687 N N . GLU A 1 86 ? -6.457 11.695 20.937 1.00 89.00 86 GLU A N 1
ATOM 688 C CA . GLU A 1 86 ? -5.942 10.413 21.415 1.00 89.00 86 GLU A CA 1
ATOM 689 C C . GLU A 1 86 ? -4.574 10.541 22.079 1.00 89.00 86 GLU A C 1
ATOM 691 O O . GLU A 1 86 ? -3.666 11.207 21.576 1.00 89.00 86 GLU A O 1
ATOM 696 N N . LYS A 1 87 ? -4.414 9.868 23.223 1.00 89.62 87 LYS A N 1
ATOM 697 C CA . LYS A 1 87 ? -3.122 9.782 23.909 1.00 89.62 87 LYS A CA 1
ATOM 698 C C . LYS A 1 87 ? -2.229 8.782 23.183 1.00 89.62 87 LYS A C 1
ATOM 700 O O . LYS A 1 87 ? -2.655 7.674 22.846 1.00 89.62 87 LYS A O 1
ATOM 705 N N . PHE A 1 88 ? -0.965 9.146 22.994 1.00 91.44 88 PHE A N 1
ATOM 706 C CA . PHE A 1 88 ? 0.019 8.220 22.454 1.00 91.44 88 PHE A CA 1
ATOM 707 C C . PHE A 1 88 ? 0.332 7.137 23.493 1.00 91.44 88 PHE A C 1
ATOM 709 O O . PHE A 1 88 ? 0.997 7.389 24.494 1.00 91.44 88 PHE A O 1
ATOM 716 N N . VAL A 1 89 ? -0.178 5.931 23.255 1.00 90.81 89 VAL A N 1
ATOM 717 C CA . VAL A 1 89 ? 0.081 4.747 24.082 1.00 90.81 89 VAL A CA 1
ATOM 718 C C . VAL A 1 89 ? 0.621 3.661 23.167 1.00 90.81 89 VAL A C 1
ATOM 720 O O . VAL A 1 89 ? -0.080 3.201 22.272 1.00 90.81 89 VAL A O 1
ATOM 723 N N . TRP A 1 90 ? 1.858 3.225 23.348 1.00 92.56 90 TRP A N 1
ATOM 724 C CA . TRP A 1 90 ? 2.393 2.147 22.520 1.00 92.56 90 TRP A CA 1
ATOM 725 C C . TRP A 1 90 ? 2.115 0.788 23.167 1.00 92.56 90 TRP A C 1
ATOM 727 O O . TRP A 1 90 ? 2.729 0.457 24.177 1.00 92.56 90 TRP A O 1
ATOM 737 N N . SER A 1 91 ? 1.166 0.028 22.615 1.00 92.62 91 SER A N 1
ATOM 738 C CA . SER A 1 91 ? 0.782 -1.303 23.105 1.00 92.62 91 SER A CA 1
ATOM 739 C C . SER A 1 91 ? 1.486 -2.421 22.334 1.00 92.62 91 SER A C 1
ATOM 741 O O . SER A 1 91 ? 1.931 -2.218 21.204 1.00 92.62 91 SER A O 1
ATOM 743 N N . GLU A 1 92 ? 1.516 -3.625 22.906 1.00 93.12 92 GLU A N 1
ATOM 744 C CA . GLU A 1 92 ? 2.014 -4.829 22.221 1.00 93.12 92 GLU A CA 1
ATOM 745 C C . GLU A 1 92 ? 1.252 -5.124 20.921 1.00 93.12 92 GLU A C 1
ATOM 747 O O . GLU A 1 92 ? 1.850 -5.536 19.933 1.00 93.12 92 GLU A O 1
ATOM 752 N N . GLU A 1 93 ? -0.056 -4.839 20.874 1.00 91.44 93 GLU A N 1
ATOM 753 C CA . GLU A 1 93 ? -0.859 -4.950 19.648 1.00 91.44 93 GLU A CA 1
ATOM 754 C C . GLU A 1 93 ? -0.297 -4.064 18.522 1.00 91.44 93 GLU A C 1
ATOM 756 O O . GLU A 1 93 ? -0.184 -4.497 17.378 1.00 91.44 93 GLU A O 1
ATOM 761 N N . ARG A 1 94 ? 0.089 -2.824 18.844 1.00 91.75 94 ARG A N 1
ATOM 762 C CA . ARG A 1 94 ? 0.622 -1.855 17.872 1.00 91.75 94 ARG A CA 1
ATOM 763 C C . ARG A 1 94 ? 2.027 -2.231 17.411 1.00 91.75 94 ARG A C 1
ATOM 765 O O . ARG A 1 94 ? 2.322 -2.082 16.228 1.00 91.75 94 ARG A O 1
ATOM 772 N N . GLU A 1 95 ? 2.846 -2.759 18.319 1.00 94.31 95 GLU A N 1
ATOM 773 C CA . GLU A 1 95 ? 4.154 -3.336 17.990 1.00 94.31 95 GLU A CA 1
ATOM 774 C C . GLU A 1 95 ? 3.996 -4.501 17.006 1.00 94.31 95 GLU A C 1
ATOM 776 O O . GLU A 1 95 ? 4.591 -4.489 15.929 1.00 94.31 95 GLU A O 1
ATOM 781 N N . LYS A 1 96 ? 3.108 -5.453 17.322 1.00 94.69 96 LYS A N 1
ATOM 782 C CA . LYS A 1 96 ? 2.835 -6.617 16.474 1.00 94.69 96 LYS A CA 1
ATOM 783 C C . LYS A 1 96 ? 2.373 -6.211 15.077 1.00 94.69 96 LYS A C 1
ATOM 785 O O . LYS A 1 96 ? 2.807 -6.805 14.101 1.00 94.69 96 LYS A O 1
ATOM 790 N N . ILE A 1 97 ? 1.528 -5.188 14.973 1.00 93.25 97 ILE A N 1
ATOM 791 C CA . ILE A 1 97 ? 1.023 -4.689 13.689 1.00 93.25 97 ILE A CA 1
ATOM 792 C C . ILE A 1 97 ? 2.118 -4.038 12.849 1.00 93.25 97 ILE A C 1
ATOM 794 O O . ILE A 1 97 ? 2.134 -4.227 11.634 1.00 93.25 97 ILE A O 1
ATOM 798 N N . ILE A 1 98 ? 3.012 -3.253 13.461 1.00 92.88 98 ILE A N 1
ATOM 799 C CA . ILE A 1 98 ? 4.156 -2.703 12.726 1.00 92.88 98 ILE A CA 1
ATOM 800 C C . ILE A 1 98 ? 5.037 -3.831 12.209 1.00 92.88 98 ILE A C 1
ATOM 802 O O . ILE A 1 98 ? 5.428 -3.789 11.045 1.00 92.88 98 ILE A O 1
ATOM 806 N N . GLU A 1 99 ? 5.316 -4.833 13.039 1.00 93.88 99 GLU A N 1
ATOM 807 C CA . GLU A 1 99 ? 6.149 -5.955 12.623 1.00 93.88 99 GLU A CA 1
ATOM 808 C C . GLU A 1 99 ? 5.470 -6.770 11.516 1.00 93.88 99 GLU A C 1
ATOM 810 O O . GLU A 1 99 ? 6.087 -7.053 10.496 1.00 93.88 99 GLU A O 1
ATOM 815 N N . GLU A 1 100 ? 4.170 -7.041 11.631 1.00 93.94 100 GLU A N 1
ATOM 816 C CA . GLU A 1 100 ? 3.388 -7.705 10.584 1.00 93.94 100 GLU A CA 1
ATOM 817 C C . GLU A 1 100 ? 3.415 -6.911 9.267 1.00 93.94 100 GLU A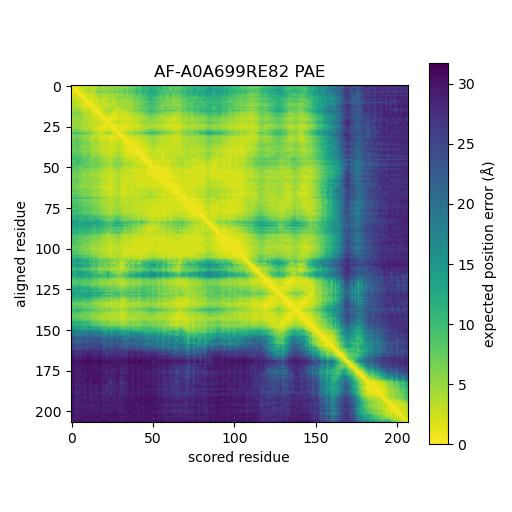 C 1
ATOM 819 O O . GLU A 1 100 ? 3.679 -7.483 8.211 1.00 93.94 100 GLU A O 1
ATOM 824 N N . LEU A 1 101 ? 3.251 -5.583 9.314 1.00 92.88 101 LEU A N 1
ATOM 825 C CA . LEU A 1 101 ? 3.368 -4.723 8.130 1.00 92.88 101 LEU A CA 1
ATOM 826 C C . LEU A 1 101 ? 4.768 -4.769 7.508 1.00 92.88 101 LEU A C 1
ATOM 828 O O . LEU A 1 101 ? 4.880 -4.813 6.282 1.00 92.88 101 LEU A O 1
ATOM 832 N N . LYS A 1 102 ? 5.829 -4.770 8.324 1.00 92.62 102 LYS A N 1
ATOM 833 C CA . LYS A 1 102 ? 7.207 -4.920 7.839 1.00 92.62 102 LYS A CA 1
ATOM 834 C C . LYS A 1 102 ? 7.388 -6.261 7.132 1.00 92.62 102 LYS A C 1
ATOM 836 O O . LYS A 1 102 ? 7.893 -6.280 6.014 1.00 92.62 102 LYS A O 1
ATOM 841 N N . GLN A 1 103 ? 6.926 -7.358 7.731 1.00 92.50 103 GLN A N 1
ATOM 842 C CA . GLN A 1 103 ? 7.025 -8.694 7.138 1.00 92.50 103 GLN A CA 1
ATOM 843 C C . GLN A 1 103 ? 6.232 -8.794 5.826 1.00 92.50 103 GLN A C 1
ATOM 845 O O . GLN A 1 103 ? 6.764 -9.279 4.831 1.00 92.50 103 GLN A O 1
ATOM 850 N N . CYS A 1 104 ? 5.003 -8.266 5.767 1.00 91.19 104 CYS A N 1
ATOM 851 C CA . CYS A 1 104 ? 4.218 -8.236 4.527 1.00 91.19 104 CYS A CA 1
ATOM 852 C C . CYS A 1 104 ? 4.932 -7.493 3.389 1.00 91.19 104 CYS A C 1
ATOM 854 O O . CYS A 1 104 ? 4.817 -7.887 2.234 1.00 91.19 104 CYS A O 1
ATOM 856 N N . LEU A 1 105 ? 5.654 -6.418 3.709 1.00 87.94 105 LEU A N 1
ATOM 857 C CA . LEU A 1 105 ? 6.405 -5.630 2.732 1.00 87.94 105 LEU A CA 1
ATOM 858 C C . LEU A 1 105 ? 7.717 -6.306 2.305 1.00 87.94 105 LEU A C 1
ATOM 860 O O . LEU A 1 105 ? 8.150 -6.113 1.174 1.00 87.94 105 LEU A O 1
ATOM 864 N N . VAL A 1 106 ? 8.327 -7.112 3.179 1.00 88.62 106 VAL A N 1
ATOM 865 C CA . VAL A 1 106 ? 9.516 -7.922 2.862 1.00 88.62 106 VAL A CA 1
ATOM 866 C C . VAL A 1 106 ? 9.160 -9.102 1.955 1.00 88.62 106 VAL A C 1
ATOM 868 O O . VAL A 1 106 ? 9.863 -9.355 0.982 1.00 88.62 106 VAL A O 1
ATOM 871 N N . TYR A 1 107 ? 8.056 -9.797 2.238 1.00 85.56 107 TYR A N 1
ATOM 872 C CA . TYR A 1 107 ? 7.588 -10.950 1.454 1.00 85.56 107 TYR A CA 1
ATOM 873 C C . TYR A 1 107 ? 6.594 -10.575 0.350 1.00 85.56 107 TYR A C 1
ATOM 875 O O . TYR A 1 107 ? 5.904 -11.443 -0.190 1.00 85.56 107 TYR A O 1
ATOM 883 N N . ALA A 1 108 ? 6.492 -9.285 0.029 1.00 83.75 108 ALA A N 1
ATOM 884 C CA . ALA A 1 108 ? 5.619 -8.797 -1.021 1.00 83.75 108 ALA A CA 1
ATOM 885 C C . ALA A 1 108 ? 5.937 -9.502 -2.356 1.00 83.75 108 ALA A C 1
ATOM 887 O O . ALA A 1 108 ? 7.101 -9.549 -2.764 1.00 83.75 108 ALA A O 1
ATOM 888 N N . PRO A 1 109 ? 4.927 -10.034 -3.064 1.00 77.62 109 PRO A N 1
ATOM 889 C CA . PRO A 1 109 ? 5.152 -10.705 -4.336 1.00 77.62 109 PRO A CA 1
ATOM 890 C C . PRO A 1 109 ? 5.574 -9.705 -5.421 1.00 77.62 109 PRO A C 1
ATOM 892 O O . PRO A 1 109 ? 5.224 -8.523 -5.380 1.00 77.62 109 PRO A O 1
ATOM 895 N N . VAL A 1 110 ? 6.270 -10.200 -6.446 1.00 78.38 110 VAL A N 1
ATOM 896 C CA . VAL A 1 110 ? 6.484 -9.447 -7.689 1.00 78.38 110 VAL A CA 1
ATOM 897 C C . VAL A 1 110 ? 5.143 -9.333 -8.411 1.00 78.38 110 VAL A C 1
ATOM 899 O O . VAL A 1 110 ? 4.526 -10.350 -8.738 1.00 78.38 110 VAL A O 1
ATOM 902 N N . PHE A 1 111 ? 4.676 -8.110 -8.669 1.00 80.44 111 PHE A N 1
ATOM 903 C CA . PHE A 1 111 ? 3.436 -7.926 -9.413 1.00 80.44 111 PHE A CA 1
ATOM 904 C C . PHE A 1 111 ? 3.647 -8.090 -10.897 1.00 80.44 111 PHE A C 1
ATOM 906 O O . PHE A 1 111 ? 4.521 -7.462 -11.490 1.00 80.44 111 PHE A O 1
ATOM 913 N N . THR A 1 112 ? 2.775 -8.882 -11.510 1.00 78.94 112 THR A N 1
ATOM 914 C CA . THR A 1 112 ? 2.722 -8.963 -12.963 1.00 78.94 112 THR A CA 1
ATOM 915 C C . THR A 1 112 ? 2.106 -7.668 -13.501 1.00 78.94 112 THR A C 1
ATOM 917 O O . THR A 1 112 ? 1.048 -7.257 -13.019 1.00 78.94 112 THR A O 1
ATOM 920 N N . PRO A 1 113 ? 2.740 -6.988 -14.467 1.00 79.38 113 PRO A N 1
ATOM 921 C CA . PRO A 1 113 ? 2.143 -5.835 -15.111 1.00 79.38 113 PRO A CA 1
ATOM 922 C C . PRO A 1 113 ? 0.908 -6.278 -15.904 1.00 79.38 113 PRO A C 1
ATOM 924 O O . PRO A 1 113 ? 0.886 -7.392 -16.435 1.00 79.38 113 PRO A O 1
ATOM 927 N N . PRO A 1 114 ? -0.119 -5.423 -16.007 1.00 82.69 114 PRO A N 1
ATOM 928 C CA . PRO A 1 114 ? -1.282 -5.724 -16.828 1.00 82.69 114 PRO A CA 1
ATOM 929 C C . PRO A 1 114 ? -0.865 -5.979 -18.283 1.00 82.69 114 PRO A C 1
ATOM 931 O O . PRO A 1 114 ? -0.128 -5.184 -18.870 1.00 82.69 114 PRO A O 1
ATOM 934 N N . SER A 1 115 ? -1.344 -7.075 -18.871 1.00 83.62 115 SER A N 1
ATOM 935 C CA . SER A 1 115 ? -1.071 -7.452 -20.259 1.00 83.62 115 SER A CA 1
ATOM 936 C C . SER A 1 115 ? -2.312 -7.271 -21.137 1.00 83.62 115 SER A C 1
ATOM 938 O O . SER A 1 115 ? -3.288 -8.010 -21.039 1.00 83.62 115 SER A O 1
ATOM 940 N N . GLY A 1 116 ? -2.294 -6.274 -22.022 1.00 82.75 116 GLY A N 1
ATOM 941 C CA . GLY A 1 116 ? -3.451 -5.960 -22.869 1.00 82.75 116 GLY A CA 1
ATOM 942 C C . GLY A 1 116 ? -4.636 -5.368 -22.092 1.00 82.75 116 GLY A C 1
ATOM 943 O O . GLY A 1 116 ? -4.479 -4.865 -20.981 1.00 82.75 116 GLY A O 1
ATOM 944 N N . SER A 1 117 ? -5.825 -5.387 -22.700 1.00 80.81 117 SER A N 1
ATOM 945 C CA . SER A 1 117 ? -7.033 -4.714 -22.187 1.00 80.81 117 SER A CA 1
ATOM 946 C C . SER A 1 117 ? -8.130 -5.656 -21.675 1.00 80.81 117 SER A C 1
ATOM 948 O O . SER A 1 117 ? -9.130 -5.188 -21.137 1.00 80.81 117 SER A O 1
ATOM 950 N N . SER A 1 118 ? -7.965 -6.972 -21.819 1.00 81.62 118 SER A N 1
ATOM 951 C CA . SER A 1 118 ? -8.97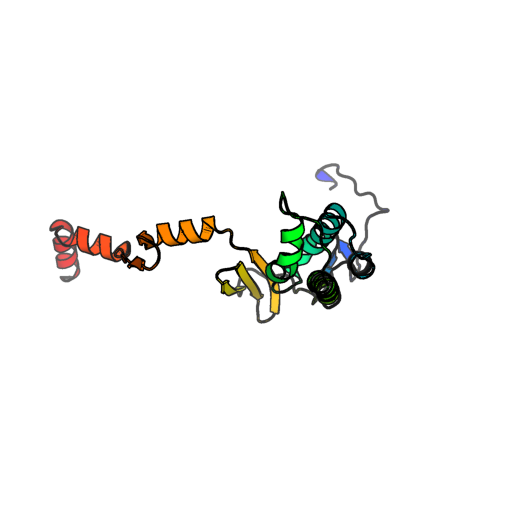9 -7.980 -21.483 1.00 81.62 118 SER A CA 1
ATOM 952 C C . SER A 1 118 ? -8.551 -8.895 -20.332 1.00 81.62 118 SER A C 1
ATOM 954 O O . SER A 1 118 ? -7.379 -8.959 -19.968 1.00 81.62 118 SER A O 1
ATOM 956 N N . GLY A 1 119 ? -9.502 -9.648 -19.771 1.00 84.62 119 GLY A N 1
ATOM 957 C CA . GLY A 1 119 ? -9.209 -10.694 -18.781 1.00 84.62 119 GLY A CA 1
ATOM 958 C C . GLY A 1 119 ? -8.975 -10.189 -17.354 1.00 84.62 119 GLY A C 1
ATOM 959 O O . GLY A 1 119 ? -8.468 -10.944 -16.524 1.00 84.62 119 GLY A O 1
ATOM 960 N N . PHE A 1 120 ? -9.336 -8.936 -17.063 1.00 83.62 120 PHE A N 1
ATOM 961 C CA . PHE A 1 120 ? -9.327 -8.397 -15.706 1.00 83.62 120 PHE A CA 1
ATOM 962 C C . PHE A 1 120 ? -10.484 -8.959 -14.883 1.00 83.62 120 PHE A C 1
ATOM 964 O O . PHE A 1 120 ? -11.624 -9.013 -15.340 1.00 83.62 120 PHE A O 1
ATOM 971 N N . GLN A 1 121 ? -10.177 -9.346 -13.651 1.00 84.88 121 GLN A N 1
ATOM 972 C CA . GLN A 1 121 ? -11.123 -9.854 -12.667 1.00 84.88 121 GLN A CA 1
ATOM 973 C C . GLN A 1 121 ? -10.919 -9.084 -11.368 1.00 84.88 121 GLN A C 1
ATOM 975 O O . GLN A 1 121 ? -9.784 -8.851 -10.950 1.00 84.88 121 GLN A O 1
ATOM 980 N N . ILE A 1 122 ? -12.014 -8.687 -10.728 1.00 84.81 122 ILE A N 1
ATOM 981 C CA . ILE A 1 122 ? -11.979 -8.061 -9.410 1.00 84.81 122 ILE A CA 1
ATOM 982 C C . ILE A 1 122 ? -12.663 -9.010 -8.441 1.00 84.81 122 ILE A C 1
ATOM 984 O O . ILE A 1 122 ? -13.840 -9.321 -8.602 1.00 84.81 122 ILE A O 1
ATOM 988 N N . TYR A 1 123 ? -11.923 -9.431 -7.424 1.00 83.12 123 TYR A N 1
ATOM 989 C CA . TYR A 1 123 ? -12.477 -10.110 -6.261 1.00 83.12 123 TYR A CA 1
ATOM 990 C C . TYR A 1 123 ? -12.587 -9.077 -5.154 1.00 83.12 123 TYR A C 1
ATOM 992 O O . TYR A 1 123 ? -11.601 -8.411 -4.844 1.00 83.12 123 TYR A O 1
ATOM 1000 N N . SER A 1 124 ? -13.772 -8.900 -4.584 1.00 82.81 124 SER A N 1
ATOM 1001 C CA . SER A 1 124 ? -14.008 -7.902 -3.543 1.00 82.81 124 SER A CA 1
ATOM 1002 C C . SER A 1 124 ? -14.744 -8.500 -2.362 1.00 82.81 124 SER A C 1
ATOM 1004 O O . SER A 1 124 ? -15.638 -9.321 -2.546 1.00 82.81 124 SER A O 1
ATOM 1006 N N . ASP A 1 125 ? -14.405 -8.017 -1.174 1.00 82.50 125 ASP A N 1
ATOM 1007 C CA . ASP A 1 125 ? -15.106 -8.314 0.067 1.00 82.50 125 ASP A CA 1
ATOM 1008 C C . ASP A 1 125 ? -15.336 -7.021 0.862 1.00 82.50 125 ASP A C 1
ATOM 1010 O O . ASP A 1 125 ? -14.601 -6.030 0.740 1.00 82.50 125 ASP A O 1
ATOM 1014 N N . ALA A 1 126 ? -16.388 -7.017 1.670 1.00 82.50 126 ALA A N 1
ATOM 1015 C CA . ALA A 1 126 ? -16.816 -5.875 2.451 1.00 82.50 126 ALA A CA 1
ATOM 1016 C C . ALA A 1 126 ? -17.238 -6.300 3.857 1.00 82.50 126 ALA A C 1
ATOM 1018 O O . ALA A 1 126 ? -17.915 -7.297 4.079 1.00 82.50 126 ALA A O 1
ATOM 1019 N N . SER A 1 127 ? -16.892 -5.466 4.831 1.00 82.06 127 SER A N 1
ATOM 1020 C CA . SER A 1 1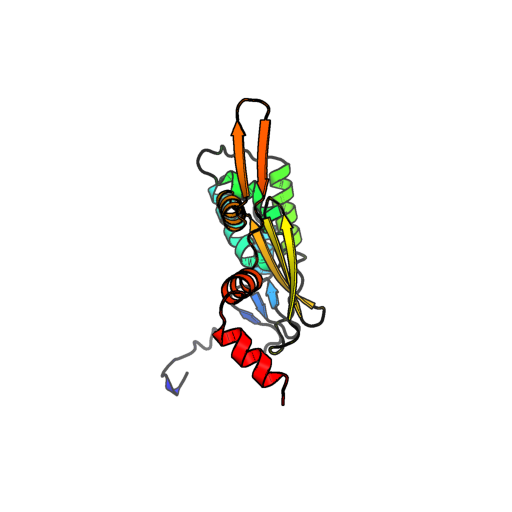27 ? -17.317 -5.605 6.220 1.00 82.06 127 SER A CA 1
ATOM 1021 C C . SER A 1 127 ? -17.800 -4.263 6.755 1.00 82.06 127 SER A C 1
ATOM 1023 O O . SER A 1 127 ? -17.502 -3.213 6.191 1.00 82.06 127 SER A O 1
ATOM 1025 N N . LYS A 1 128 ? -18.419 -4.261 7.941 1.00 76.25 128 LYS A N 1
ATOM 1026 C CA . LYS A 1 128 ? -18.796 -3.023 8.655 1.00 76.25 128 LYS A CA 1
ATOM 1027 C C . LYS A 1 128 ? -17.618 -2.070 8.924 1.00 76.25 128 LYS A C 1
ATOM 1029 O O . LYS A 1 128 ? -17.835 -0.923 9.295 1.00 76.25 128 LYS A O 1
ATOM 1034 N N . LYS A 1 129 ? -16.371 -2.544 8.813 1.00 79.94 129 LYS A N 1
ATOM 1035 C CA . LYS A 1 129 ? -15.156 -1.765 9.102 1.00 79.94 129 LYS A CA 1
ATOM 1036 C C . LYS A 1 129 ? -14.460 -1.253 7.839 1.00 79.94 129 LYS A C 1
ATOM 1038 O O . LYS A 1 129 ? -13.690 -0.296 7.918 1.00 79.94 129 LYS A O 1
ATOM 1043 N N . GLY A 1 130 ? -14.668 -1.886 6.689 1.00 84.81 130 GLY A N 1
ATOM 1044 C CA . GLY A 1 130 ? -13.848 -1.626 5.512 1.00 84.81 130 GLY A CA 1
ATOM 1045 C C . GLY A 1 130 ? -14.161 -2.515 4.321 1.00 84.81 130 GLY A C 1
ATOM 1046 O O . GLY A 1 130 ? -14.866 -3.513 4.444 1.00 84.81 130 GLY A O 1
ATOM 1047 N N . LEU A 1 131 ? -13.577 -2.129 3.193 1.00 86.31 131 LEU A N 1
ATOM 1048 C CA . LEU A 1 131 ? -13.624 -2.793 1.898 1.00 86.31 131 LEU A CA 1
ATOM 1049 C C . LEU A 1 131 ? -12.230 -3.324 1.555 1.00 86.31 131 LEU A C 1
ATOM 1051 O O . LEU A 1 131 ? -11.220 -2.670 1.849 1.00 86.31 131 LEU A O 1
ATOM 1055 N N . GLY A 1 132 ? -12.179 -4.469 0.891 1.00 84.19 132 GLY A N 1
ATOM 1056 C CA . GLY A 1 132 ? -10.975 -5.032 0.295 1.00 84.19 132 GLY A CA 1
ATOM 1057 C C . GLY A 1 132 ? -11.267 -5.516 -1.116 1.00 84.19 132 GLY A C 1
ATOM 1058 O O . GLY A 1 132 ? -12.369 -5.978 -1.402 1.00 84.19 132 GLY A O 1
ATOM 1059 N N . CYS A 1 133 ? -10.295 -5.401 -2.012 1.00 85.62 133 CYS A N 1
ATOM 1060 C CA . CYS A 1 133 ? -10.356 -6.057 -3.302 1.00 85.62 133 CYS A CA 1
ATOM 1061 C C . CYS A 1 133 ? -8.974 -6.425 -3.841 1.00 85.62 133 CYS A C 1
ATOM 1063 O O . CYS A 1 133 ? -7.952 -5.822 -3.501 1.00 85.62 133 CYS A O 1
ATOM 1065 N N . VAL A 1 134 ? -8.977 -7.426 -4.713 1.00 88.06 134 VAL A N 1
ATOM 1066 C CA . VAL A 1 134 ? -7.822 -7.916 -5.455 1.00 88.06 134 VAL A CA 1
ATOM 1067 C C . VAL A 1 134 ? -8.135 -7.770 -6.935 1.00 88.06 134 VAL A C 1
ATOM 1069 O O . VAL A 1 134 ? -9.120 -8.326 -7.425 1.00 88.06 134 VAL A O 1
ATOM 1072 N N . LEU A 1 135 ? -7.301 -7.017 -7.647 1.00 87.19 135 LEU A N 1
ATOM 1073 C CA . LEU A 1 135 ? -7.309 -6.981 -9.102 1.00 87.19 135 LEU A CA 1
ATOM 1074 C C . LEU A 1 135 ? -6.434 -8.122 -9.611 1.00 87.19 135 LEU A C 1
ATOM 1076 O O . LEU A 1 135 ? -5.241 -8.177 -9.303 1.00 87.19 135 LEU A O 1
ATOM 1080 N N . MET A 1 136 ? -7.018 -9.007 -10.408 1.00 89.19 136 MET A N 1
ATOM 1081 C CA . MET A 1 136 ? -6.338 -10.140 -11.019 1.00 89.19 136 MET A CA 1
ATOM 1082 C C . MET A 1 136 ? -6.454 -10.094 -12.538 1.00 89.19 136 MET A C 1
ATOM 1084 O O . MET A 1 136 ? -7.403 -9.541 -13.091 1.00 89.19 136 MET A O 1
ATOM 1088 N N . GLN A 1 137 ? -5.493 -10.713 -13.212 1.00 85.44 137 GLN A N 1
ATOM 1089 C CA . GLN A 1 137 ? -5.535 -10.935 -14.648 1.00 85.44 137 GLN A CA 1
ATOM 1090 C C . GLN A 1 137 ? -4.929 -12.301 -14.962 1.00 85.44 137 GLN A C 1
ATOM 1092 O O . GLN A 1 137 ? -3.828 -12.608 -14.507 1.00 85.44 137 GLN A O 1
ATOM 1097 N N . HIS A 1 138 ? -5.649 -13.137 -15.713 1.00 88.38 138 HIS A N 1
ATOM 1098 C CA . HIS A 1 138 ? -5.190 -14.483 -16.099 1.00 88.38 138 HIS A CA 1
ATOM 1099 C C . HIS A 1 138 ? -4.668 -15.328 -14.911 1.00 88.38 138 HIS A C 1
ATOM 1101 O O . HIS A 1 138 ? -3.639 -15.993 -15.011 1.00 88.38 138 HIS A O 1
ATOM 1107 N N . GLY A 1 139 ? -5.343 -15.259 -13.757 1.00 86.62 139 GLY A N 1
ATOM 1108 C CA . GLY A 1 139 ? -4.962 -15.996 -12.544 1.00 86.62 139 GLY A CA 1
ATOM 1109 C C . GLY A 1 139 ? -3.788 -15.406 -11.750 1.00 86.62 139 GLY A C 1
ATOM 1110 O O . GLY A 1 139 ? -3.401 -15.980 -10.736 1.00 86.62 139 GLY A O 1
ATOM 1111 N N . LYS A 1 140 ? -3.235 -14.257 -12.159 1.00 88.06 140 LYS A N 1
ATOM 1112 C CA . LYS A 1 140 ? -2.161 -13.552 -11.443 1.00 88.06 140 LYS A CA 1
ATOM 1113 C C . LYS A 1 140 ? -2.682 -12.292 -10.766 1.00 88.06 140 LYS A C 1
ATOM 1115 O O . LYS A 1 140 ? -3.547 -11.608 -11.309 1.00 88.06 140 LYS A O 1
ATOM 1120 N N . VAL A 1 141 ? -2.138 -11.965 -9.597 1.00 86.75 141 VAL A N 1
ATOM 1121 C CA . VAL A 1 141 ? -2.472 -10.721 -8.893 1.00 86.75 141 VAL A CA 1
ATOM 1122 C C . VAL A 1 141 ? -1.745 -9.547 -9.547 1.00 86.75 141 VAL A C 1
ATOM 1124 O O . VAL A 1 141 ? -0.536 -9.602 -9.768 1.00 86.75 141 VAL A O 1
ATOM 1127 N N . ILE A 1 142 ? -2.495 -8.484 -9.830 1.00 85.25 142 ILE A N 1
ATOM 1128 C CA . ILE A 1 142 ? -1.990 -7.213 -10.361 1.00 85.25 142 ILE A CA 1
ATOM 1129 C C . ILE A 1 142 ? -1.859 -6.177 -9.242 1.00 85.25 142 ILE A C 1
ATOM 1131 O O . ILE A 1 142 ? -0.875 -5.441 -9.192 1.00 85.25 142 ILE A O 1
ATOM 1135 N N . ALA A 1 143 ? -2.854 -6.090 -8.353 1.00 86.38 143 ALA A N 1
ATOM 1136 C CA . ALA A 1 143 ? -2.830 -5.160 -7.228 1.00 86.38 143 ALA A CA 1
ATOM 1137 C C . ALA A 1 143 ? -3.833 -5.541 -6.133 1.00 86.38 143 ALA A C 1
ATOM 1139 O O . ALA A 1 143 ? -4.940 -5.994 -6.426 1.00 86.38 143 ALA A O 1
ATOM 1140 N N . TYR A 1 144 ? -3.482 -5.234 -4.885 1.00 87.12 144 TYR A N 1
ATOM 1141 C CA . TYR A 1 144 ? -4.429 -5.154 -3.776 1.00 87.12 144 TYR A CA 1
ATOM 1142 C C . TYR A 1 144 ? -4.926 -3.719 -3.602 1.00 87.12 144 TYR A C 1
ATOM 1144 O O . TYR A 1 144 ? -4.171 -2.748 -3.720 1.00 87.12 144 TYR A O 1
ATOM 1152 N N . ALA A 1 145 ? -6.198 -3.571 -3.256 1.00 84.25 145 ALA A N 1
ATOM 1153 C CA . ALA A 1 145 ? -6.738 -2.322 -2.758 1.00 84.25 145 ALA A CA 1
ATOM 1154 C C . ALA A 1 145 ? -7.582 -2.590 -1.517 1.00 84.25 145 ALA A C 1
ATOM 1156 O O . ALA A 1 145 ? -8.291 -3.581 -1.393 1.00 84.25 145 ALA A O 1
ATOM 1157 N N . SER A 1 146 ? -7.481 -1.698 -0.544 1.00 87.50 146 SER A N 1
ATOM 1158 C CA . SER A 1 146 ? -8.268 -1.786 0.676 1.00 87.50 146 SER A CA 1
ATOM 1159 C C . SER A 1 146 ? -8.551 -0.385 1.175 1.00 87.50 146 SER A C 1
ATOM 1161 O O . SER A 1 146 ? -7.750 0.535 0.966 1.00 87.50 146 SER A O 1
ATOM 1163 N N . ARG A 1 147 ? -9.697 -0.216 1.830 1.00 85.75 147 ARG A N 1
ATOM 1164 C CA . ARG A 1 147 ? -10.122 1.071 2.374 1.00 85.75 147 ARG A CA 1
ATOM 1165 C C . ARG A 1 147 ? -10.957 0.872 3.627 1.00 85.75 147 ARG A C 1
ATOM 1167 O O . ARG A 1 147 ? -11.830 0.015 3.668 1.00 85.75 147 ARG A O 1
ATOM 1174 N N . GLN A 1 148 ? -10.726 1.696 4.641 1.00 85.62 148 GLN A N 1
ATOM 1175 C CA . GLN A 1 148 ? -11.618 1.764 5.799 1.00 85.62 148 GLN A CA 1
ATOM 1176 C C . GLN A 1 148 ? -12.908 2.493 5.416 1.00 85.62 148 GLN A C 1
ATOM 1178 O O . GLN A 1 148 ? -12.858 3.535 4.754 1.00 85.62 148 GLN A O 1
ATOM 1183 N N . LEU A 1 149 ? -14.047 1.958 5.849 1.00 83.12 149 LEU A N 1
ATOM 1184 C CA . LEU A 1 149 ? -15.325 2.649 5.726 1.00 83.12 149 LEU A CA 1
ATOM 1185 C C . LEU A 1 149 ? -15.415 3.708 6.815 1.00 83.12 149 LEU A C 1
ATOM 1187 O O . LEU A 1 149 ? -15.093 3.457 7.981 1.00 83.12 149 LEU A O 1
ATOM 1191 N N . LYS A 1 150 ? -15.857 4.903 6.438 1.00 80.94 150 LYS A N 1
ATOM 1192 C CA . LYS A 1 150 ? -16.175 5.944 7.406 1.00 80.94 150 LYS A CA 1
ATOM 1193 C C . LYS A 1 150 ? -17.637 5.794 7.838 1.00 80.94 150 LYS A C 1
ATOM 1195 O O . LYS A 1 150 ? -18.471 5.455 7.002 1.00 80.94 150 LYS A O 1
ATOM 1200 N N . PRO A 1 151 ? -17.979 6.079 9.108 1.00 75.62 151 PRO A N 1
ATOM 1201 C CA . PRO A 1 151 ? -19.342 5.888 9.610 1.00 75.62 151 PRO A CA 1
ATOM 12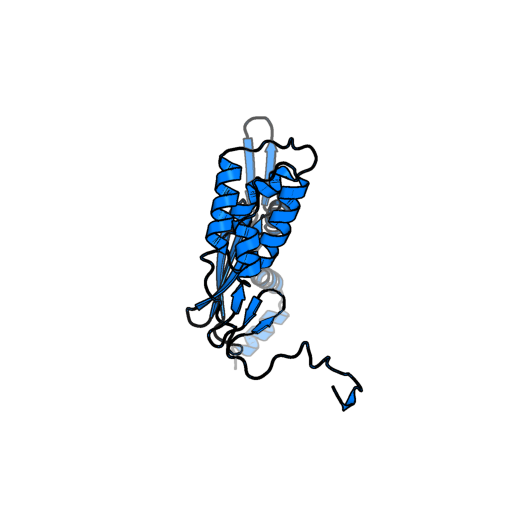02 C C . PRO A 1 151 ? -20.425 6.565 8.758 1.00 75.62 151 PRO A C 1
ATOM 1204 O O . PRO A 1 151 ? -21.466 5.970 8.514 1.00 75.62 151 PRO A O 1
ATOM 1207 N N . TYR A 1 152 ? -20.156 7.767 8.240 1.00 74.38 152 TYR A N 1
ATOM 1208 C CA . TYR A 1 152 ? -21.105 8.496 7.394 1.00 74.38 152 TYR A CA 1
ATOM 1209 C C . TYR A 1 152 ? -21.341 7.851 6.021 1.00 74.38 152 TYR A C 1
ATOM 1211 O O . TYR A 1 152 ? -22.375 8.092 5.415 1.00 74.38 152 TYR A O 1
ATOM 1219 N N . GLU A 1 153 ? -20.404 7.049 5.506 1.00 69.81 153 GLU A N 1
ATOM 1220 C CA . GLU A 1 153 ? -20.598 6.344 4.233 1.00 69.81 153 GLU A CA 1
ATOM 1221 C C . GLU A 1 153 ? -21.609 5.214 4.403 1.00 69.81 153 GLU A C 1
ATOM 1223 O O . GLU A 1 153 ? -22.476 5.051 3.560 1.00 69.81 153 GLU A O 1
ATOM 1228 N N . ILE A 1 154 ? -21.549 4.506 5.537 1.00 69.06 154 ILE A N 1
ATOM 1229 C CA . ILE A 1 154 ? -22.523 3.467 5.887 1.00 69.06 154 ILE A CA 1
ATOM 1230 C C . ILE A 1 154 ? -23.909 4.089 6.064 1.00 69.06 154 ILE A C 1
ATOM 1232 O O . ILE A 1 154 ? -24.879 3.551 5.552 1.00 69.06 154 ILE A O 1
ATOM 1236 N N . ILE A 1 155 ? -23.997 5.229 6.757 1.00 64.31 155 ILE A N 1
ATOM 1237 C CA . ILE A 1 155 ? -25.267 5.946 6.949 1.00 64.31 155 ILE A CA 1
ATOM 1238 C C . ILE A 1 155 ? -25.851 6.370 5.599 1.00 64.31 155 ILE A C 1
ATOM 1240 O O . ILE A 1 155 ? -27.003 6.068 5.328 1.00 64.31 155 ILE A O 1
ATOM 1244 N N . ARG A 1 156 ? -25.045 6.972 4.719 1.00 67.19 156 ARG A N 1
ATOM 1245 C CA . ARG A 1 156 ? -25.497 7.374 3.381 1.00 67.19 156 ARG A CA 1
ATOM 1246 C C . ARG A 1 156 ? -25.935 6.183 2.527 1.00 67.19 156 ARG A C 1
ATOM 1248 O O . ARG A 1 156 ? -26.872 6.303 1.749 1.00 67.19 156 ARG A O 1
ATOM 1255 N N . ASP A 1 157 ? -25.251 5.047 2.632 1.00 64.50 157 ASP A N 1
ATOM 1256 C CA . ASP A 1 157 ? -25.639 3.840 1.900 1.00 64.50 157 ASP A CA 1
ATOM 1257 C C . ASP A 1 157 ? -26.950 3.251 2.454 1.00 64.50 157 ASP A C 1
ATOM 1259 O O . ASP A 1 157 ? -27.775 2.795 1.670 1.00 64.50 157 ASP A O 1
ATOM 1263 N N . LEU A 1 158 ? -27.181 3.320 3.773 1.00 62.69 158 LEU A N 1
ATOM 1264 C CA . LEU A 1 158 ? -28.465 2.965 4.395 1.00 62.69 158 LEU A CA 1
ATOM 1265 C C . LEU A 1 158 ? -29.589 3.914 3.954 1.00 62.69 158 LEU A C 1
ATOM 1267 O O . LEU A 1 158 ? -30.645 3.436 3.559 1.00 62.69 158 LEU A O 1
ATOM 1271 N N . GLU A 1 159 ? -29.345 5.227 3.935 1.00 60.81 159 GLU A N 1
ATOM 1272 C CA . GLU A 1 159 ? -30.283 6.234 3.412 1.00 60.81 159 GLU A CA 1
ATOM 1273 C C . GLU A 1 159 ? -30.604 5.989 1.930 1.00 60.81 159 GLU A C 1
ATOM 1275 O O . GLU A 1 159 ? -31.761 6.029 1.530 1.00 60.81 159 GLU A O 1
ATOM 1280 N N . ARG A 1 160 ? -29.599 5.666 1.099 1.00 60.41 160 ARG A N 1
ATOM 1281 C CA . ARG A 1 160 ? -29.802 5.348 -0.328 1.00 60.41 160 ARG A CA 1
ATOM 1282 C C . ARG A 1 160 ? -30.611 4.068 -0.545 1.00 60.41 160 ARG A C 1
ATOM 1284 O O . ARG A 1 160 ? -31.185 3.886 -1.613 1.00 60.41 160 ARG A O 1
ATOM 1291 N N . LEU A 1 161 ? -30.590 3.161 0.425 1.00 57.75 161 LEU A N 1
ATOM 1292 C CA . LEU A 1 161 ? -31.371 1.927 0.427 1.00 57.75 161 LEU A CA 1
ATOM 1293 C C . LEU A 1 161 ? -32.728 2.097 1.137 1.00 57.75 161 LEU A C 1
ATOM 1295 O O . LEU A 1 161 ? -33.397 1.094 1.368 1.00 57.75 161 LEU A O 1
ATOM 1299 N N . ASP A 1 162 ? -33.103 3.331 1.494 1.00 56.00 162 ASP A N 1
ATOM 1300 C CA . ASP A 1 162 ? -34.321 3.687 2.236 1.00 56.00 162 ASP A CA 1
ATOM 1301 C C . ASP A 1 162 ? -34.480 2.902 3.557 1.00 56.00 162 ASP A C 1
ATOM 1303 O O . ASP A 1 162 ? -35.554 2.428 3.939 1.00 56.00 162 ASP A O 1
ATOM 1307 N N . ILE A 1 163 ? -33.353 2.711 4.257 1.00 54.94 163 ILE A N 1
ATOM 1308 C CA . ILE A 1 163 ? -33.276 2.027 5.551 1.00 54.94 163 ILE A CA 1
ATOM 1309 C C . ILE A 1 163 ? -33.170 3.067 6.665 1.00 54.94 163 ILE A C 1
ATOM 1311 O O . ILE A 1 163 ? -32.085 3.569 6.969 1.00 54.94 163 ILE A O 1
ATOM 1315 N N . GLU A 1 164 ? -34.289 3.338 7.335 1.00 53.22 164 GLU A N 1
ATOM 1316 C CA . GLU A 1 164 ? -34.339 4.218 8.504 1.00 53.22 164 GLU A CA 1
ATOM 1317 C C . GLU A 1 164 ? -34.226 3.418 9.815 1.00 53.22 164 GLU A C 1
ATOM 1319 O O . GLU A 1 164 ? -34.965 2.459 10.067 1.00 53.22 164 GLU A O 1
ATOM 1324 N N . LEU A 1 165 ? -33.296 3.829 10.685 1.00 50.09 165 LEU A N 1
ATOM 1325 C CA . LEU A 1 165 ? -33.133 3.290 12.039 1.00 50.09 165 LEU A CA 1
ATOM 1326 C C . LEU A 1 165 ? -33.699 4.280 13.058 1.00 50.09 165 LEU A C 1
ATOM 1328 O O . LEU A 1 165 ? -33.091 5.317 13.324 1.00 50.09 165 LEU A O 1
ATOM 1332 N N . TYR A 1 166 ? -34.835 3.938 13.671 1.00 48.00 166 TYR A N 1
ATOM 1333 C CA . TYR A 1 166 ? -35.454 4.753 14.716 1.00 48.00 166 TYR A CA 1
ATOM 1334 C C . TYR A 1 166 ? -35.223 4.120 16.093 1.00 48.00 166 TYR A C 1
ATOM 1336 O O . TYR A 1 166 ? -35.596 2.970 16.343 1.00 48.00 166 TYR A O 1
ATOM 1344 N N . VAL A 1 167 ? -34.611 4.875 17.009 1.00 47.72 167 VAL A N 1
ATOM 1345 C CA . VAL A 1 167 ? -34.381 4.438 18.395 1.00 47.72 167 VAL A CA 1
ATOM 1346 C C . VAL A 1 167 ? -35.385 5.142 19.300 1.00 47.72 167 VAL A C 1
ATOM 1348 O O . VAL A 1 167 ? -35.309 6.355 19.493 1.00 47.72 167 VAL A O 1
ATOM 1351 N N . ARG A 1 168 ? -36.330 4.385 19.872 1.00 40.16 168 ARG A N 1
ATOM 1352 C CA . ARG A 1 168 ? -37.324 4.913 20.819 1.00 40.16 168 ARG A CA 1
ATOM 1353 C C . ARG A 1 168 ? -37.072 4.337 22.214 1.00 40.16 168 ARG A C 1
ATOM 1355 O O . ARG A 1 168 ? -37.369 3.177 22.479 1.00 40.16 168 ARG A O 1
ATOM 1362 N N . GLY A 1 169 ? -36.561 5.171 23.122 1.00 56.84 169 GLY A N 1
ATOM 1363 C CA . GLY A 1 169 ? -36.304 4.791 24.517 1.00 56.84 169 GLY A CA 1
ATOM 1364 C C . GLY A 1 169 ? -35.128 3.820 24.694 1.00 56.84 169 GLY A C 1
ATOM 1365 O O . GLY A 1 169 ? -34.368 3.567 23.764 1.00 56.84 169 GLY A O 1
ATOM 1366 N N . GLN A 1 170 ? -34.944 3.301 25.915 1.00 49.47 170 GLN A N 1
ATOM 1367 C CA . GLN A 1 170 ? -33.725 2.566 26.273 1.00 49.47 170 GLN A CA 1
ATOM 1368 C C . GLN A 1 170 ? -33.622 1.161 25.648 1.00 49.47 170 GLN A C 1
ATOM 1370 O O . GLN A 1 170 ? -32.500 0.679 25.520 1.00 49.47 170 GLN A O 1
ATOM 1375 N N . HIS A 1 171 ? -34.717 0.494 25.251 1.00 42.41 171 HIS A N 1
ATOM 1376 C CA . HIS A 1 171 ? -34.699 -0.946 24.902 1.00 42.41 171 HIS A CA 1
ATOM 1377 C C . HIS A 1 171 ? -35.486 -1.336 23.625 1.00 42.41 171 HIS A C 1
ATOM 1379 O O . HIS A 1 171 ? -35.967 -2.461 23.527 1.00 42.41 171 HIS A O 1
ATOM 1385 N N . GLY A 1 172 ? -35.623 -0.454 22.627 1.00 41.25 172 GLY A N 1
ATOM 1386 C CA . GLY A 1 172 ? -36.326 -0.793 21.379 1.00 41.25 172 GLY A CA 1
ATOM 1387 C C . GLY A 1 172 ? -35.625 -0.291 20.119 1.00 41.25 172 GLY A C 1
ATOM 1388 O O . GLY A 1 172 ? -35.446 0.916 19.955 1.00 41.25 172 GLY A O 1
ATOM 1389 N N . TYR A 1 173 ? -35.282 -1.212 19.213 1.00 47.78 173 TYR A N 1
ATOM 1390 C CA . TYR A 1 173 ? -34.889 -0.899 17.836 1.00 47.78 173 TYR A CA 1
ATOM 1391 C C . TYR A 1 173 ? -36.077 -1.189 16.910 1.00 47.78 173 TYR A C 1
ATOM 1393 O O . TYR A 1 173 ? -36.580 -2.311 16.902 1.00 47.78 173 TYR A O 1
ATOM 1401 N N . TRP A 1 174 ? -36.525 -0.198 16.136 1.00 44.22 174 TRP A N 1
ATOM 1402 C CA . TRP A 1 174 ? -37.413 -0.405 14.988 1.00 44.22 174 TRP A CA 1
ATOM 1403 C C . TRP A 1 174 ? -36.603 -0.135 13.717 1.00 44.22 174 TRP A C 1
ATOM 1405 O O . TRP A 1 174 ? -36.036 0.948 13.569 1.00 44.22 174 TRP A O 1
ATOM 1415 N N . SER A 1 175 ? -36.520 -1.118 12.817 1.00 45.78 175 SER A N 1
ATOM 1416 C CA . SER A 1 175 ? -36.019 -0.917 11.453 1.00 45.78 175 SER A CA 1
ATOM 1417 C C . SER A 1 175 ? -37.189 -1.017 10.485 1.00 45.78 175 SER A C 1
ATOM 1419 O O . SER A 1 175 ? -37.853 -2.054 10.443 1.00 45.78 175 SER A O 1
ATOM 1421 N N . SER A 1 176 ? -37.427 0.034 9.707 1.00 47.38 176 SER A N 1
ATOM 1422 C CA . SER A 1 176 ? -38.299 -0.033 8.537 1.00 47.38 176 SER A CA 1
ATOM 1423 C C . SER A 1 176 ? -37.417 -0.285 7.318 1.00 47.38 176 SER A C 1
ATOM 1425 O O . SER A 1 176 ? -36.486 0.475 7.071 1.00 47.38 176 SER A O 1
ATOM 1427 N N . LEU A 1 177 ? -37.676 -1.372 6.591 1.00 41.88 177 LEU A N 1
ATOM 1428 C CA . LEU A 1 177 ? -37.069 -1.655 5.292 1.00 41.88 177 LEU A CA 1
ATOM 1429 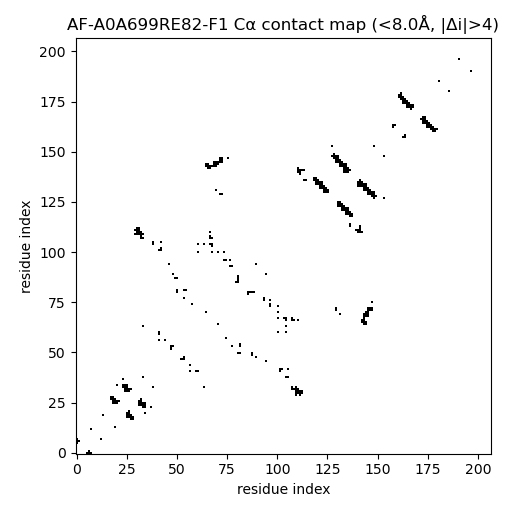C C . LEU A 1 177 ? -38.142 -1.384 4.239 1.00 41.88 177 LEU A C 1
ATOM 1431 O O . LEU A 1 177 ? -39.102 -2.152 4.146 1.00 41.88 177 LEU A O 1
ATOM 1435 N N . ARG A 1 178 ? -38.001 -0.312 3.458 1.00 47.06 178 ARG A N 1
ATOM 1436 C CA . ARG A 1 178 ? -38.842 -0.097 2.282 1.00 47.06 178 ARG A CA 1
ATOM 1437 C C . ARG A 1 178 ? -38.021 -0.450 1.049 1.00 47.06 178 ARG A C 1
ATOM 1439 O O . ARG A 1 178 ? -37.088 0.248 0.683 1.00 47.06 178 ARG A O 1
ATOM 1446 N N . VAL A 1 179 ? -38.346 -1.577 0.424 1.00 47.97 179 VAL A N 1
ATOM 1447 C CA . VAL A 1 179 ? -37.789 -1.907 -0.890 1.00 47.97 179 VAL A CA 1
ATOM 1448 C C . VAL A 1 179 ? -38.583 -1.101 -1.907 1.00 47.97 179 VAL A C 1
ATOM 1450 O O . VAL A 1 179 ? -39.729 -1.444 -2.198 1.00 47.97 179 VAL A O 1
ATOM 1453 N N . GLU A 1 180 ? -38.010 -0.008 -2.408 1.00 48.66 180 GLU A N 1
ATOM 1454 C CA . GLU A 1 180 ? -38.594 0.654 -3.570 1.00 48.66 180 GLU A CA 1
ATOM 1455 C C . GLU A 1 180 ? -38.485 -0.267 -4.797 1.00 48.66 180 GLU A C 1
ATOM 1457 O O . GLU A 1 180 ? -37.463 -0.945 -4.966 1.00 48.66 180 GLU A O 1
ATOM 1462 N N . PRO A 1 181 ? -39.516 -0.321 -5.660 1.00 51.66 181 PRO A N 1
ATOM 1463 C CA . PRO A 1 181 ? -39.415 -1.028 -6.927 1.00 51.66 181 PRO A CA 1
ATOM 1464 C C . PRO A 1 181 ? -38.235 -0.460 -7.719 1.00 51.66 181 PRO A C 1
ATOM 1466 O O . PRO A 1 181 ? -38.041 0.756 -7.752 1.00 51.66 181 PRO A O 1
ATOM 1469 N N . ASP A 1 182 ? -37.446 -1.322 -8.359 1.00 63.97 182 ASP A N 1
ATOM 1470 C CA . ASP A 1 182 ? -36.368 -0.868 -9.233 1.00 63.97 182 ASP A CA 1
ATOM 1471 C C . ASP A 1 182 ? -36.922 -0.002 -10.381 1.00 63.97 182 ASP A C 1
ATOM 1473 O O . ASP A 1 182 ? -38.112 -0.045 -10.697 1.00 63.97 182 ASP A O 1
ATOM 1477 N N . LEU A 1 183 ? -36.056 0.784 -11.026 1.00 58.56 183 LEU A N 1
ATOM 1478 C CA . LEU A 1 183 ? -36.460 1.720 -12.080 1.00 58.56 183 LEU A CA 1
ATOM 1479 C C . LEU A 1 183 ? -37.283 1.043 -13.193 1.00 58.56 183 LEU A C 1
ATOM 1481 O O . LEU A 1 183 ? -38.201 1.659 -13.724 1.00 58.56 183 LEU A O 1
ATOM 1485 N N . ILE A 1 184 ? -37.008 -0.225 -13.526 1.00 63.66 184 ILE A N 1
ATOM 1486 C CA . ILE A 1 184 ? -37.787 -0.966 -14.528 1.00 63.66 184 ILE A CA 1
ATOM 1487 C C . ILE A 1 184 ? -39.179 -1.284 -13.986 1.00 63.66 184 ILE A C 1
ATOM 1489 O O . ILE A 1 184 ? -40.160 -1.150 -14.712 1.00 63.66 184 ILE A O 1
ATOM 1493 N N . SER A 1 185 ? -39.287 -1.675 -12.720 1.00 65.94 185 SER A N 1
ATOM 1494 C CA . SER A 1 185 ? -40.575 -1.905 -12.061 1.00 65.94 185 SER A CA 1
ATOM 1495 C C . SER A 1 185 ? -41.411 -0.621 -11.950 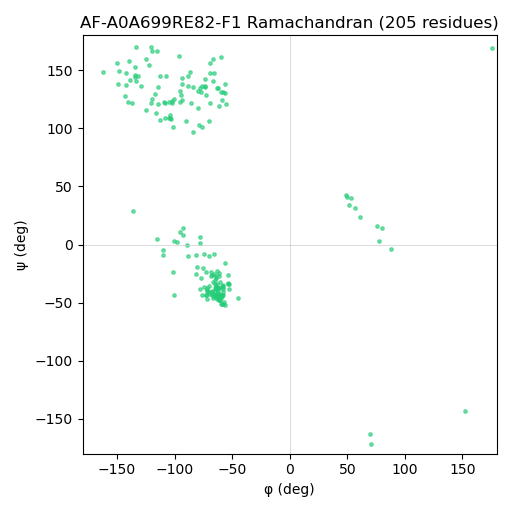1.00 65.94 185 SER A C 1
ATOM 1497 O O . SER A 1 185 ? -42.614 -0.663 -12.199 1.00 65.94 185 SER A O 1
ATOM 1499 N N . GLN A 1 186 ? -40.786 0.530 -11.678 1.00 67.25 186 GLN A N 1
ATOM 1500 C CA . GLN A 1 186 ? -41.460 1.837 -11.666 1.00 67.25 186 GLN A CA 1
ATOM 1501 C C . GLN A 1 186 ? -41.931 2.259 -13.062 1.00 67.25 186 GLN A C 1
ATOM 1503 O O . GLN A 1 186 ? -43.064 2.707 -13.219 1.00 67.25 186 GLN A O 1
ATOM 1508 N N . ILE A 1 187 ? -41.089 2.072 -14.084 1.00 70.12 187 ILE A N 1
ATOM 1509 C CA . ILE A 1 187 ? -41.450 2.338 -15.482 1.00 70.12 187 ILE A CA 1
ATOM 1510 C C . ILE A 1 187 ? -42.621 1.444 -15.903 1.00 70.12 187 ILE A C 1
ATOM 1512 O O . ILE A 1 187 ? -43.581 1.940 -16.480 1.00 70.12 187 ILE A O 1
ATOM 1516 N N . LYS A 1 188 ? -42.592 0.150 -15.566 1.00 69.88 188 LYS A N 1
ATOM 1517 C CA . LYS A 1 188 ? -43.680 -0.788 -15.885 1.00 69.88 188 LYS A CA 1
ATOM 1518 C C . LYS A 1 188 ? -45.002 -0.418 -15.218 1.00 69.88 188 LYS A C 1
ATOM 1520 O O . LYS A 1 188 ? -46.039 -0.533 -15.858 1.00 69.88 188 LYS A O 1
ATOM 1525 N N . GLU A 1 189 ? -44.979 0.006 -13.956 1.00 74.81 189 GLU A N 1
ATOM 1526 C CA . GLU A 1 189 ? -46.180 0.479 -13.256 1.00 74.81 189 GLU A CA 1
ATOM 1527 C C . GLU A 1 189 ? -46.702 1.793 -13.853 1.00 74.81 189 GLU A C 1
ATOM 1529 O O . GLU A 1 189 ? -47.894 1.901 -14.120 1.00 74.81 189 GLU A O 1
ATOM 1534 N N . ALA A 1 190 ? -45.826 2.755 -14.155 1.00 74.50 190 ALA A N 1
ATOM 1535 C CA . ALA A 1 190 ? -46.221 4.025 -14.768 1.00 74.50 190 ALA A CA 1
ATOM 1536 C C . ALA A 1 190 ? -46.786 3.855 -16.190 1.00 74.50 190 ALA A C 1
ATOM 1538 O O . ALA A 1 190 ? -47.701 4.571 -16.584 1.00 74.50 190 ALA A O 1
ATOM 1539 N N . GLN A 1 191 ? -46.269 2.890 -16.953 1.00 75.50 191 GLN A N 1
ATOM 1540 C CA . GLN A 1 191 ? -46.732 2.571 -18.309 1.00 75.50 191 GLN A CA 1
ATOM 1541 C C . GLN A 1 191 ? -47.980 1.681 -18.328 1.00 75.50 191 GLN A C 1
ATOM 1543 O O . GLN A 1 191 ? -48.568 1.462 -19.384 1.00 75.50 191 GLN A O 1
ATOM 1548 N N . LYS A 1 192 ? -48.404 1.151 -17.176 1.00 74.62 192 LYS A N 1
ATOM 1549 C CA . LYS A 1 192 ? -49.517 0.200 -17.078 1.00 74.62 192 LYS A CA 1
ATOM 1550 C C . LYS A 1 192 ? -50.855 0.818 -17.483 1.00 74.62 192 LYS A C 1
ATOM 1552 O O . LYS A 1 192 ? -51.694 0.103 -18.020 1.00 74.62 192 LYS A O 1
ATOM 1557 N N . GLU A 1 193 ? -51.019 2.120 -17.257 1.00 73.88 193 GLU A N 1
ATOM 1558 C CA . GLU A 1 193 ? -52.211 2.898 -17.629 1.00 73.88 193 GLU A CA 1
ATOM 1559 C C . GLU A 1 193 ? -52.025 3.716 -18.923 1.00 73.88 193 GLU A C 1
ATOM 1561 O O . GLU A 1 193 ? -52.929 4.445 -19.334 1.00 73.88 193 GLU A O 1
ATOM 1566 N N . ASP A 1 194 ? -50.873 3.596 -19.592 1.00 79.62 194 ASP A N 1
ATOM 1567 C CA . ASP A 1 194 ? -50.597 4.318 -20.833 1.00 79.62 194 ASP A CA 1
ATOM 1568 C C . ASP A 1 194 ? -51.173 3.560 -22.041 1.00 79.62 194 ASP A C 1
ATOM 1570 O O . ASP A 1 194 ? -50.583 2.618 -22.581 1.00 79.62 194 ASP A O 1
ATOM 1574 N N . ASN A 1 195 ? -52.368 3.980 -22.459 1.00 74.50 195 ASN A N 1
ATOM 1575 C CA . ASN A 1 195 ? -53.101 3.376 -23.572 1.00 74.50 195 ASN A CA 1
ATOM 1576 C C . ASN A 1 195 ? -52.350 3.470 -24.915 1.00 74.50 195 ASN A C 1
ATOM 1578 O O . ASN A 1 195 ? -52.557 2.618 -25.784 1.00 74.50 195 ASN A O 1
ATOM 1582 N N . GLU A 1 196 ? -51.479 4.467 -25.114 1.00 78.31 196 GLU A N 1
ATOM 1583 C CA . GLU A 1 196 ? -50.723 4.611 -26.366 1.00 78.31 196 GLU A CA 1
ATOM 1584 C C . GLU A 1 196 ? -49.638 3.535 -26.475 1.00 78.31 196 GLU A C 1
ATOM 1586 O O . GLU A 1 196 ? -49.475 2.919 -27.532 1.00 78.31 196 GLU A O 1
ATOM 1591 N N . ILE A 1 197 ? -48.959 3.229 -25.365 1.00 72.50 197 ILE A N 1
ATOM 1592 C CA . ILE A 1 197 ? -47.933 2.179 -25.307 1.00 72.50 197 ILE A CA 1
ATOM 1593 C C . ILE A 1 197 ? -48.550 0.798 -2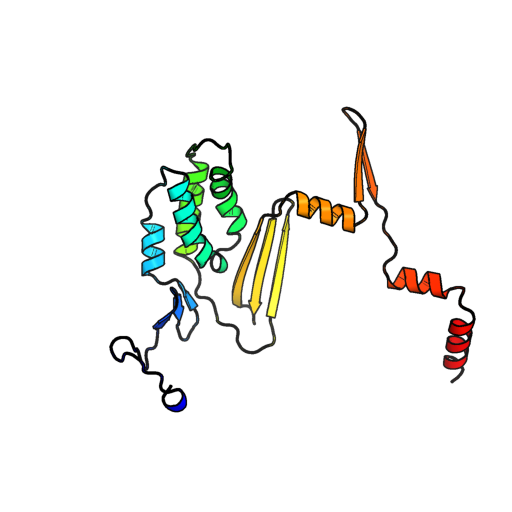5.557 1.00 72.50 197 ILE A C 1
ATOM 1595 O O . ILE A 1 197 ? -48.014 0.026 -26.354 1.00 72.50 197 ILE A O 1
ATOM 1599 N N . TRP A 1 198 ? -49.704 0.496 -24.955 1.00 69.88 198 TRP A N 1
ATOM 1600 C CA . TRP A 1 198 ? -50.406 -0.773 -25.193 1.00 69.88 198 TRP A CA 1
ATOM 1601 C C . TRP A 1 198 ? -50.869 -0.934 -26.643 1.00 69.88 198 TRP A C 1
ATOM 1603 O O . TRP A 1 198 ? -50.739 -2.017 -27.213 1.00 69.88 198 TRP A O 1
ATOM 1613 N N . THR A 1 199 ? -51.314 0.152 -27.278 1.00 74.56 199 THR A N 1
ATOM 1614 C CA . THR A 1 199 ? -51.700 0.144 -28.697 1.00 74.56 199 THR A CA 1
ATOM 1615 C C . THR A 1 199 ? -50.504 -0.168 -29.606 1.00 74.56 199 THR A C 1
ATOM 1617 O O . THR A 1 199 ? -50.645 -0.860 -30.615 1.00 74.56 199 THR A O 1
ATOM 1620 N N . ILE A 1 200 ? -49.303 0.306 -29.261 1.00 74.94 200 ILE A N 1
ATOM 1621 C CA . ILE A 1 200 ? -48.073 0.002 -30.010 1.00 74.94 200 ILE A CA 1
ATOM 1622 C C . ILE A 1 200 ? -47.668 -1.469 -29.828 1.00 74.94 200 ILE A C 1
ATOM 1624 O O . ILE A 1 200 ? -47.318 -2.122 -30.811 1.00 74.94 200 ILE A O 1
ATOM 1628 N N . VAL A 1 201 ? -47.761 -2.006 -28.606 1.00 70.94 201 VAL A N 1
ATOM 1629 C CA . VAL A 1 201 ? -47.466 -3.422 -28.312 1.00 70.94 201 VAL A CA 1
ATOM 1630 C C . VAL A 1 201 ? -48.419 -4.357 -29.066 1.00 70.94 201 VAL A C 1
ATOM 1632 O O . VAL A 1 201 ? -47.961 -5.281 -29.733 1.00 70.94 201 VAL A O 1
ATOM 1635 N N . GLU A 1 202 ? -49.725 -4.078 -29.071 1.00 70.06 202 GLU A N 1
ATOM 1636 C CA . GLU A 1 202 ? -50.708 -4.892 -29.806 1.00 70.06 202 GLU A CA 1
ATOM 1637 C C . GLU A 1 202 ? -50.514 -4.880 -31.329 1.00 70.06 202 GLU A C 1
ATOM 1639 O O . GLU A 1 202 ? -50.919 -5.821 -32.014 1.00 70.06 202 GLU A O 1
ATOM 1644 N N . ASN A 1 203 ? -49.935 -3.812 -31.880 1.00 73.44 203 ASN A N 1
ATOM 1645 C CA . ASN A 1 203 ? -49.633 -3.723 -33.307 1.00 73.44 203 ASN A CA 1
ATOM 1646 C C . ASN A 1 203 ? -48.335 -4.453 -33.681 1.00 73.44 203 ASN A C 1
ATOM 1648 O O . ASN A 1 203 ? -48.207 -4.892 -34.823 1.00 73.44 203 ASN A O 1
ATOM 1652 N N . LEU A 1 204 ? -47.400 -4.608 -32.737 1.00 68.38 204 LEU A N 1
ATOM 1653 C CA . LEU A 1 204 ? -46.179 -5.399 -32.914 1.00 68.38 204 LEU A CA 1
ATOM 1654 C C . LEU A 1 204 ? -46.460 -6.907 -32.872 1.00 68.38 204 LEU A C 1
ATOM 1656 O O . LEU A 1 204 ? -45.882 -7.638 -33.666 1.00 68.38 204 LEU A O 1
ATOM 1660 N N . ASP A 1 205 ? -47.390 -7.359 -32.027 1.00 64.69 205 ASP A N 1
ATOM 1661 C CA . ASP A 1 205 ? -47.788 -8.777 -31.941 1.00 64.69 205 ASP A CA 1
ATOM 1662 C C . ASP A 1 205 ? -48.665 -9.249 -33.124 1.00 64.69 205 ASP A C 1
ATOM 1664 O O . ASP A 1 205 ? -48.962 -10.438 -33.254 1.00 64.69 205 ASP A O 1
ATOM 1668 N N . LYS A 1 206 ? -49.105 -8.326 -33.993 1.00 63.41 206 LYS A N 1
ATOM 1669 C CA . LYS A 1 206 ? -49.904 -8.608 -35.203 1.00 63.41 206 LYS A CA 1
ATOM 1670 C C . LYS A 1 206 ? -49.073 -8.686 -36.496 1.00 63.41 206 LYS A C 1
ATOM 1672 O O . LYS A 1 206 ? -49.668 -8.864 -37.562 1.00 63.41 206 LYS A O 1
ATOM 1677 N N . GLN A 1 207 ? -47.746 -8.544 -36.422 1.00 50.84 207 GLN A N 1
ATOM 1678 C CA . GLN A 1 207 ? -46.803 -8.791 -37.528 1.00 50.84 207 GLN A CA 1
ATOM 1679 C C . GLN A 1 207 ? -46.138 -10.160 -37.394 1.00 50.84 207 GLN A C 1
ATOM 1681 O O . GLN A 1 207 ? -45.913 -10.782 -38.457 1.00 50.84 207 GLN A O 1
#

InterPro domains:
  IPR041577 Reverse transcriptase/retrotransposon-derived protein, RNase H-like domain [PF17919] (90-153)
  IPR043128 Reverse transcriptase/Diguanylate cyclase domain [G3DSA:3.30.70.270] (1-33)
  IPR043128 Reverse transcriptase/Diguanylate cyclase domain [G3DSA:3.30.70.270] (37-129)
  IPR043502 DNA/RNA polymerase superfamily [SSF56672] (1-156)

Sequence (207 aa):
LRQEKLYAKFSKCEFWLSSVAFLGHIVLAEGIMMDPAKVEAITKWPRPTSVTEVHSFLGLASYYRRFVDGFSRLALPLTKLMRKGEKFVWSEEREKIIEELKQCLVYAPVFTPPSGSSGFQIYSDASKKGLGCVLMQHGKVIAYASRQLKPYEIIRDLERLDIELYVRGQHGYWSSLRVEPDLISQIKEAQKEDNEIWTIVENLDKQ

Foldseek 3Di:
DVVVVDDDPVVPDDPDDQWDDDPQWIQHPQAIAGDVVLLVCLLPQDDDPDLVSLVVSCVSLVVVQFQAFPSQVLCVVSVVCNDPPHDDDDDPSNVVSSNVSSVSNVPRDGAGADDDDDQWDKDKDDDPFWIKIFIDGPNGTHTIDIDTDDPVVVVVVCVVQVWDWDDDDDDDTDIDGDRDDPPVRVVCVVCVPVPVVVVVVVVVVVD

Organism: Tanacetum cinerariifolium (NCBI:txid118510)

Radius of gyration: 26.74 Å; Cα contacts (8 Å, |Δi|>4): 226; chains: 1; bounding box: 78×37×64 Å